Protein AF-A0A4Q3CZY4-F1 (afdb_monomer)

Secondary structure (DSSP, 8-state):
----------------------------HHHHHHTTSSSHHHHHHHHHHHHHHSSS--TTT-----TTEEEEEETTEEEEEE-GGG--TTTGGG-EEEEEEEEB--S--STTSPPPPTTS--SSTTHHHHH--EEEEEEEEGGG-S-EEEEEEEEPPPEE-SS--S-EEEEEEETTEEEEEEEEEEEEPP---BTTTBPPP-EEEEEEEEETTTS--HHHHHHHHTTPEEEEEEEETTS-EEEEEEEE-TTHHHHHHHHHHHHT-GGGGS-HHHHHHTTTT--HHHHTT----GGGGGG--S-GGGG-

Radius of gyration: 25.03 Å; Cα contacts (8 Å, |Δi|>4): 602; chains: 1; bounding box: 46×103×59 Å

Mean predicted aligned error: 11.31 Å

Structure (mmCIF, N/CA/C/O backbone):
data_AF-A0A4Q3CZY4-F1
#
_entry.id   AF-A0A4Q3CZY4-F1
#
loop_
_atom_site.group_PDB
_atom_site.id
_atom_site.type_symbol
_atom_site.label_atom_id
_atom_site.label_alt_id
_atom_site.label_comp_id
_atom_site.label_asym_id
_atom_site.label_entity_id
_atom_site.label_seq_id
_atom_site.pdbx_PDB_ins_code
_atom_site.Cartn_x
_atom_site.Cartn_y
_atom_site.Cartn_z
_atom_site.occupancy
_atom_site.B_iso_or_equiv
_atom_site.auth_seq_id
_atom_site.auth_comp_id
_atom_site.auth_asym_id
_atom_site.auth_atom_id
_atom_site.pdbx_PDB_model_num
ATOM 1 N N . MET A 1 1 ? -12.873 86.590 -35.601 1.00 34.53 1 MET A N 1
ATOM 2 C CA . MET A 1 1 ? -12.771 87.046 -34.198 1.00 34.53 1 MET A CA 1
ATOM 3 C C . MET A 1 1 ? -13.526 86.056 -33.329 1.00 34.53 1 MET A C 1
ATOM 5 O O . MET A 1 1 ? -14.746 86.014 -33.400 1.00 34.53 1 MET A O 1
ATOM 9 N N . ARG A 1 2 ? -12.818 85.179 -32.613 1.00 29.66 2 ARG A N 1
ATOM 10 C CA . ARG A 1 2 ? -13.411 84.203 -31.688 1.00 29.66 2 ARG A CA 1
ATOM 11 C C . ARG A 1 2 ? -12.663 84.294 -30.363 1.00 29.66 2 ARG A C 1
ATOM 13 O O . ARG A 1 2 ? -11.438 84.362 -30.357 1.00 29.66 2 ARG A O 1
ATOM 20 N N . ALA A 1 3 ? -13.446 84.397 -29.299 1.00 32.88 3 ALA A N 1
ATOM 21 C CA . ALA A 1 3 ? -13.037 84.733 -27.949 1.00 32.88 3 ALA A CA 1
ATOM 22 C C . ALA A 1 3 ? -12.423 83.541 -27.200 1.00 32.88 3 ALA A C 1
ATOM 24 O O . ALA A 1 3 ? -12.819 82.394 -27.406 1.00 32.88 3 ALA A O 1
ATOM 25 N N . LEU A 1 4 ? -11.488 83.867 -26.304 1.00 34.12 4 LEU A N 1
ATOM 26 C CA . LEU A 1 4 ? -11.013 83.039 -25.197 1.00 34.12 4 LEU A CA 1
ATOM 27 C C . LEU A 1 4 ? -12.100 82.877 -24.129 1.00 34.12 4 LEU A C 1
ATOM 29 O O . LEU A 1 4 ? -12.565 83.897 -23.633 1.00 34.12 4 LEU A O 1
ATOM 33 N N . ILE A 1 5 ? -12.373 81.638 -23.708 1.00 37.38 5 ILE A N 1
ATOM 34 C CA . ILE A 1 5 ? -12.720 81.169 -22.344 1.00 37.38 5 ILE A CA 1
ATOM 35 C C . ILE A 1 5 ? -12.352 79.670 -22.387 1.00 37.38 5 ILE A C 1
ATOM 37 O O . ILE A 1 5 ? -12.731 79.001 -23.339 1.00 37.38 5 ILE A O 1
ATOM 41 N N . GLY A 1 6 ? -11.568 79.030 -21.527 1.00 31.59 6 GLY A N 1
ATOM 42 C CA . GLY A 1 6 ? -11.237 79.212 -20.121 1.00 31.59 6 GLY A CA 1
ATOM 43 C C . GLY A 1 6 ? -11.121 77.780 -19.579 1.00 31.59 6 GLY A C 1
ATOM 44 O O . GLY A 1 6 ? -12.070 77.007 -19.664 1.00 31.59 6 GLY A O 1
ATOM 45 N N . LEU A 1 7 ? -9.917 77.404 -19.158 1.00 34.47 7 LEU A N 1
ATOM 46 C CA . LEU A 1 7 ? -9.482 76.058 -18.789 1.00 34.47 7 LEU A CA 1
ATOM 47 C C . LEU A 1 7 ? -10.244 75.542 -17.548 1.00 34.47 7 LEU A C 1
ATOM 49 O O . LEU A 1 7 ? -10.197 76.185 -16.503 1.00 34.47 7 LEU A O 1
ATOM 53 N N . ALA A 1 8 ? -10.878 74.370 -17.629 1.00 32.22 8 ALA A N 1
ATOM 54 C CA . ALA A 1 8 ? -11.309 73.604 -16.459 1.00 32.22 8 ALA A CA 1
ATOM 55 C C . ALA A 1 8 ? -11.063 72.113 -16.717 1.00 32.22 8 ALA A C 1
ATOM 57 O O . ALA A 1 8 ? -11.702 71.482 -17.556 1.00 32.22 8 ALA A O 1
ATOM 58 N N . VAL A 1 9 ? -10.066 71.586 -16.013 1.00 35.66 9 VAL A N 1
ATOM 59 C CA . VAL A 1 9 ? -9.662 70.182 -15.999 1.00 35.66 9 VAL A CA 1
ATOM 60 C C . VAL A 1 9 ? -10.717 69.384 -15.234 1.00 35.66 9 VAL A C 1
ATOM 62 O O . VAL A 1 9 ? -10.892 69.593 -14.037 1.00 35.66 9 VAL A O 1
ATOM 65 N N . ILE A 1 10 ? -11.392 68.452 -15.907 1.00 37.47 10 ILE A N 1
ATOM 66 C CA . ILE A 1 10 ? -12.104 67.346 -15.258 1.00 37.47 10 ILE A CA 1
ATOM 67 C C . ILE A 1 10 ? -11.497 66.057 -15.801 1.00 37.47 10 ILE A C 1
ATOM 69 O O . ILE A 1 10 ? -11.690 65.686 -16.957 1.00 37.47 10 ILE A O 1
ATOM 73 N N . VAL A 1 11 ? -10.719 65.404 -14.943 1.00 39.00 11 VAL A N 1
ATOM 74 C CA . VAL A 1 11 ? -10.235 64.039 -15.126 1.00 39.00 11 VAL A CA 1
ATOM 75 C C . VAL A 1 11 ? -11.432 63.113 -14.919 1.00 39.00 11 VAL A C 1
ATOM 77 O O . VAL A 1 11 ? -11.894 62.941 -13.795 1.00 39.00 11 VAL A O 1
ATOM 80 N N . LEU A 1 12 ? -11.950 62.543 -16.005 1.00 36.62 12 LEU A N 1
ATOM 81 C CA . LEU A 1 12 ? -12.866 61.405 -15.965 1.00 36.62 12 LEU A CA 1
ATOM 82 C C . LEU A 1 12 ? -12.085 60.176 -16.421 1.00 36.62 12 LEU A C 1
ATOM 84 O O . LEU A 1 12 ? -11.781 59.987 -17.597 1.00 36.62 12 LEU A O 1
ATOM 88 N N . SER A 1 13 ? -11.709 59.391 -15.421 1.00 35.75 13 SER A N 1
ATOM 89 C CA . SER A 1 13 ? -11.137 58.058 -15.493 1.00 35.75 13 SER A CA 1
ATOM 90 C C . SER A 1 13 ? -11.985 57.156 -16.389 1.00 35.75 13 SER A C 1
ATOM 92 O O . SER A 1 13 ? -13.101 56.775 -16.041 1.00 35.75 13 SER A O 1
ATOM 94 N N . ALA A 1 14 ? -11.435 56.791 -17.547 1.00 37.50 14 ALA A N 1
ATOM 95 C CA . ALA A 1 14 ? -11.928 55.669 -18.324 1.00 37.50 14 ALA A CA 1
ATOM 96 C C . ALA A 1 14 ? -11.610 54.388 -17.547 1.00 37.50 14 ALA A C 1
ATOM 98 O O . ALA A 1 14 ? -10.457 53.969 -17.451 1.00 37.50 14 ALA A O 1
ATOM 99 N N . SER A 1 15 ? -12.646 53.804 -16.956 1.00 36.88 15 SER A N 1
ATOM 100 C CA . SER A 1 15 ? -12.649 52.469 -16.375 1.00 36.88 15 SER A CA 1
ATOM 101 C C . SER A 1 15 ? -12.243 51.463 -17.452 1.00 36.88 15 SER A C 1
ATOM 103 O O . SER A 1 15 ? -13.060 51.058 -18.280 1.00 36.88 15 SER A O 1
ATOM 105 N N . SER A 1 16 ? -10.974 51.063 -17.463 1.00 35.69 16 SER A N 1
ATOM 106 C CA . SER A 1 16 ? -10.548 49.844 -18.132 1.00 35.69 16 SER A CA 1
ATOM 107 C C . SER A 1 16 ? -11.235 48.682 -17.422 1.00 35.69 16 SER A C 1
ATOM 109 O O . SER A 1 16 ? -10.832 48.255 -16.342 1.00 35.69 16 SER A O 1
ATOM 111 N N . LEU A 1 17 ? -12.324 48.203 -18.023 1.00 34.94 17 LEU A N 1
ATOM 112 C CA . LEU A 1 17 ? -12.878 46.885 -17.760 1.00 34.94 17 LEU A CA 1
ATOM 113 C C . LEU A 1 17 ? -11.770 45.873 -18.066 1.00 34.94 17 LEU A C 1
ATOM 115 O O . LEU A 1 17 ? -11.610 45.437 -19.204 1.00 34.94 17 LEU A O 1
ATOM 119 N N . ALA A 1 18 ? -10.969 45.540 -17.055 1.00 34.16 18 ALA A N 1
ATOM 120 C CA . ALA A 1 18 ? -10.232 44.295 -17.039 1.00 34.16 18 ALA A CA 1
ATOM 121 C C . ALA A 1 18 ? -11.298 43.200 -17.082 1.00 34.16 18 ALA A C 1
ATOM 123 O O . ALA A 1 18 ? -11.977 42.930 -16.092 1.00 34.16 18 ALA A O 1
ATOM 124 N N . ALA A 1 19 ? -11.523 42.651 -18.272 1.00 32.41 19 ALA A N 1
ATOM 125 C CA . ALA A 1 19 ? -12.225 41.397 -18.404 1.00 32.41 19 ALA A CA 1
ATOM 126 C C . ALA A 1 19 ? -11.443 40.388 -17.557 1.00 32.41 19 ALA A C 1
ATOM 128 O O . ALA A 1 19 ? -10.301 40.068 -17.876 1.00 32.41 19 ALA A O 1
ATOM 129 N N . CYS A 1 20 ? -12.030 39.949 -16.442 1.00 35.06 20 CYS A N 1
ATOM 130 C CA . CYS A 1 20 ? -11.614 38.717 -15.796 1.00 35.06 20 CYS A CA 1
ATOM 131 C C . CYS A 1 20 ? -11.787 37.620 -16.843 1.00 35.06 20 CYS A C 1
ATOM 133 O O . CYS A 1 20 ? -12.908 37.171 -17.096 1.00 35.06 20 CYS A O 1
ATOM 135 N N . GLU A 1 21 ? -10.692 37.228 -17.490 1.00 28.20 21 GLU A N 1
ATOM 136 C CA . GLU A 1 21 ? -10.644 35.932 -18.143 1.00 28.20 21 GLU A CA 1
ATOM 137 C C . GLU A 1 21 ? -11.029 34.895 -17.080 1.00 28.20 21 GLU A C 1
ATOM 139 O O . GLU A 1 21 ? -10.570 35.000 -15.936 1.00 28.20 21 GLU A O 1
ATOM 144 N N . PRO A 1 22 ? -11.930 33.947 -17.387 1.00 33.78 22 PRO A N 1
ATOM 145 C CA . PRO A 1 22 ? -12.197 32.863 -16.465 1.00 33.78 22 PRO A CA 1
ATOM 146 C C . PRO A 1 22 ? -10.862 32.172 -16.211 1.00 33.78 22 PRO A C 1
ATOM 148 O O . PRO A 1 22 ? -10.246 31.670 -17.150 1.00 33.78 22 PRO A O 1
ATOM 151 N N . GLU A 1 23 ? -10.408 32.207 -14.957 1.00 31.84 23 GLU A N 1
ATOM 152 C CA . GLU A 1 23 ? -9.238 31.472 -14.491 1.00 31.84 23 GLU A CA 1
ATOM 153 C C . GLU A 1 23 ? -9.372 30.050 -15.035 1.00 31.84 23 GLU A C 1
ATOM 155 O O . GLU A 1 23 ? -10.308 29.323 -14.679 1.00 31.84 23 GLU A O 1
ATOM 160 N N . MET A 1 24 ? -8.514 29.688 -15.997 1.00 30.28 24 MET A N 1
ATOM 161 C CA . MET A 1 24 ? -8.531 28.334 -16.529 1.00 30.28 24 MET A CA 1
ATOM 162 C C . MET A 1 24 ? -8.357 27.397 -15.334 1.00 30.28 24 MET A C 1
ATOM 164 O O . MET A 1 24 ? -7.490 27.668 -14.497 1.00 30.28 24 MET A O 1
ATOM 168 N N . PRO A 1 25 ? -9.171 26.331 -15.212 1.00 37.06 25 PRO A N 1
ATOM 169 C CA . PRO A 1 25 ? -9.024 25.395 -14.110 1.00 37.06 25 PRO A CA 1
ATOM 170 C C . PRO A 1 25 ? -7.563 24.961 -14.061 1.00 37.06 25 PRO A C 1
ATOM 172 O O . PRO A 1 25 ? -7.029 24.514 -15.078 1.00 37.06 25 PRO A O 1
ATOM 175 N N . ALA A 1 26 ? -6.915 25.180 -12.914 1.00 41.00 26 ALA A N 1
ATOM 176 C CA . ALA A 1 26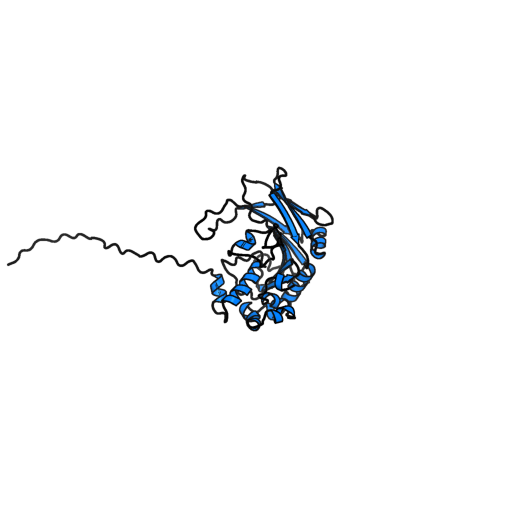 ? -5.507 24.875 -12.727 1.00 41.00 26 ALA A CA 1
ATOM 177 C C . ALA A 1 26 ? -5.254 23.442 -13.208 1.00 41.00 26 ALA A C 1
ATOM 179 O O . ALA A 1 26 ? -5.787 22.480 -12.650 1.00 41.00 26 ALA A O 1
ATOM 180 N N . ILE A 1 27 ? -4.503 23.311 -14.302 1.00 48.16 27 ILE A N 1
ATOM 181 C CA . ILE A 1 27 ? -4.048 22.017 -14.793 1.00 48.16 27 ILE A CA 1
ATOM 182 C C . ILE A 1 27 ? -3.199 21.444 -13.661 1.00 48.16 27 ILE A C 1
ATOM 184 O O . ILE A 1 27 ? -2.221 22.072 -13.263 1.00 48.16 27 ILE A O 1
ATOM 188 N N . SER A 1 28 ? -3.611 20.299 -13.111 1.00 62.81 28 SER A N 1
ATOM 189 C CA . SER A 1 28 ? -2.843 19.582 -12.089 1.00 62.81 28 SER A CA 1
ATOM 190 C C . SER A 1 28 ? -1.384 19.479 -12.541 1.00 62.81 28 SER A C 1
ATOM 192 O O . SER A 1 28 ? -1.125 19.091 -13.681 1.00 62.81 28 SER A O 1
ATOM 194 N N . ASP A 1 29 ? -0.436 19.837 -11.675 1.00 67.38 29 ASP A N 1
ATOM 195 C CA . ASP A 1 29 ? 1.000 19.820 -11.991 1.00 67.38 29 ASP A CA 1
ATOM 196 C C . ASP A 1 29 ? 1.470 18.423 -12.441 1.00 67.38 29 ASP A C 1
ATOM 198 O O . ASP A 1 29 ? 2.338 18.301 -13.305 1.00 67.38 29 ASP A O 1
ATOM 202 N N . SER A 1 30 ? 0.781 17.371 -11.993 1.00 70.00 30 SER A N 1
ATOM 203 C CA . SER A 1 30 ? 0.906 15.990 -12.465 1.00 70.00 30 SER A CA 1
ATOM 204 C C . SER A 1 30 ? 0.757 15.819 -13.988 1.00 70.00 30 SER A C 1
ATOM 206 O O . SER A 1 30 ? 1.363 14.924 -14.575 1.00 70.00 30 SER A O 1
ATOM 208 N N . VAL A 1 31 ? -0.021 16.671 -14.666 1.00 71.75 31 VAL A N 1
ATOM 209 C CA . VAL A 1 31 ? -0.194 16.634 -16.133 1.00 71.75 31 VAL A CA 1
ATOM 210 C C . VAL A 1 31 ? 1.089 17.057 -16.855 1.00 71.75 31 VAL A C 1
ATOM 212 O O . VAL A 1 31 ? 1.396 16.511 -17.915 1.00 71.75 31 VAL A O 1
ATOM 215 N N . LYS A 1 32 ? 1.892 17.951 -16.262 1.00 78.00 32 LYS A N 1
ATOM 216 C CA . LYS A 1 32 ? 3.173 18.401 -16.840 1.00 78.00 32 LYS A CA 1
ATOM 217 C C . LYS A 1 32 ? 4.194 17.265 -16.929 1.00 78.00 32 LYS A C 1
ATOM 219 O O . LYS A 1 32 ? 5.042 17.267 -17.814 1.00 78.00 32 LYS A O 1
ATOM 224 N N . VAL A 1 33 ? 4.096 16.268 -16.047 1.00 79.25 33 VAL A N 1
ATOM 225 C CA . VAL A 1 33 ? 4.970 15.083 -16.048 1.00 79.25 33 VAL A CA 1
ATOM 226 C C . VAL A 1 33 ? 4.779 14.252 -17.321 1.00 79.25 33 VAL A C 1
ATOM 228 O O . VAL A 1 33 ? 5.741 13.708 -17.857 1.00 79.25 33 VAL A O 1
ATOM 231 N N . VAL A 1 34 ? 3.543 14.163 -17.819 1.00 81.75 34 VAL A N 1
ATOM 232 C CA . VAL A 1 34 ? 3.161 13.273 -18.928 1.00 81.75 34 VAL A CA 1
ATOM 233 C C . VAL A 1 34 ? 2.977 14.002 -20.260 1.00 81.75 34 VAL A C 1
ATOM 235 O O . VAL A 1 34 ? 2.815 13.350 -21.288 1.00 81.75 34 VAL A O 1
ATOM 238 N N . GLU A 1 35 ? 3.034 15.338 -20.270 1.00 83.06 35 GLU A N 1
ATOM 239 C CA . GLU A 1 35 ? 2.717 16.170 -21.443 1.00 83.06 35 GLU A CA 1
ATOM 240 C C . GLU A 1 35 ? 3.611 15.876 -22.662 1.00 83.06 35 GLU A C 1
ATOM 242 O O . GLU A 1 35 ? 3.162 15.989 -23.800 1.00 83.06 35 GLU A O 1
ATOM 247 N N . LYS A 1 36 ? 4.871 15.482 -22.423 1.00 80.75 36 LYS A N 1
ATOM 248 C CA . LYS A 1 36 ? 5.873 15.192 -23.466 1.00 80.75 36 LYS A CA 1
ATOM 249 C C . LYS A 1 36 ? 5.956 13.711 -23.831 1.00 80.75 36 LYS A C 1
ATOM 251 O O . LYS A 1 36 ? 6.801 13.341 -24.643 1.00 80.75 36 LYS A O 1
ATOM 256 N N . ALA A 1 37 ? 5.140 12.860 -23.210 1.00 83.88 37 ALA A N 1
ATOM 257 C CA . ALA A 1 37 ? 5.097 11.450 -23.562 1.00 83.88 37 ALA A CA 1
ATOM 258 C C . ALA A 1 37 ? 4.527 11.279 -24.977 1.00 83.88 37 ALA A C 1
ATOM 260 O O . ALA A 1 37 ? 3.662 12.039 -25.403 1.00 83.88 37 ALA A O 1
ATOM 261 N N . GLU A 1 38 ? 4.969 10.240 -25.687 1.00 82.19 38 GLU A N 1
ATOM 262 C CA . GLU A 1 38 ? 4.443 9.899 -27.016 1.00 82.19 38 GLU A CA 1
ATOM 263 C C . GLU A 1 38 ? 2.922 9.658 -26.988 1.00 82.19 38 GLU A C 1
ATOM 265 O O . GLU A 1 38 ? 2.202 10.046 -27.905 1.00 82.19 38 GLU A O 1
ATOM 270 N N . ASN A 1 39 ? 2.422 9.086 -25.886 1.00 82.38 39 ASN A N 1
ATOM 271 C CA . ASN A 1 39 ? 0.999 8.938 -25.603 1.00 82.38 39 ASN A CA 1
ATOM 272 C C . ASN A 1 39 ? 0.673 9.480 -24.194 1.00 82.38 39 ASN A C 1
ATOM 274 O O . ASN A 1 39 ? 0.726 8.722 -23.218 1.00 82.38 39 ASN A O 1
ATOM 278 N N . PRO A 1 40 ? 0.326 10.776 -24.063 1.00 82.50 40 PRO A N 1
ATOM 279 C CA . PRO A 1 40 ? 0.076 11.410 -22.766 1.00 82.50 40 PRO A CA 1
ATOM 280 C C . PRO A 1 40 ? -1.072 10.777 -21.976 1.00 82.50 40 PRO A C 1
ATOM 282 O O . PRO A 1 40 ? -0.985 10.664 -20.757 1.00 82.50 40 PRO A O 1
ATOM 285 N N . ALA A 1 41 ? -2.130 10.315 -22.652 1.00 79.50 41 ALA A N 1
ATOM 286 C CA . ALA A 1 41 ? -3.277 9.686 -21.993 1.00 79.50 41 ALA A CA 1
ATOM 287 C C . ALA A 1 41 ? -2.893 8.351 -21.335 1.00 79.50 41 ALA A C 1
ATOM 289 O O . ALA A 1 41 ? -3.277 8.076 -20.196 1.00 79.50 41 ALA A O 1
ATOM 290 N N . LEU A 1 42 ? -2.093 7.537 -22.027 1.00 77.69 42 LEU A N 1
ATOM 291 C CA . LEU A 1 42 ? -1.599 6.276 -21.482 1.00 77.69 42 LEU A CA 1
ATOM 292 C C . LEU A 1 42 ? -0.557 6.504 -20.376 1.00 77.69 42 LEU A C 1
ATOM 294 O O . LEU A 1 42 ? -0.627 5.872 -19.323 1.00 77.69 42 LEU A O 1
ATOM 298 N N . ALA A 1 43 ? 0.360 7.455 -20.568 1.00 81.75 43 ALA A N 1
ATOM 299 C CA . ALA A 1 43 ? 1.321 7.849 -19.539 1.00 81.75 43 ALA A CA 1
ATOM 300 C C . ALA A 1 43 ? 0.615 8.338 -18.262 1.00 81.75 43 ALA A C 1
ATOM 302 O O . ALA A 1 43 ? 0.995 7.952 -17.156 1.00 81.75 43 ALA A O 1
ATOM 303 N N . GLN A 1 44 ? -0.468 9.107 -18.404 1.00 80.56 44 GLN A N 1
ATOM 304 C CA . GLN A 1 44 ? -1.303 9.523 -17.280 1.00 80.56 44 GLN A CA 1
ATOM 305 C C . GLN A 1 44 ? -1.922 8.326 -16.550 1.00 80.56 44 GLN A C 1
ATOM 307 O O . GLN A 1 44 ? -1.961 8.323 -15.320 1.00 80.56 44 GLN A O 1
ATOM 312 N N . ALA A 1 45 ? -2.369 7.294 -17.272 1.00 77.25 45 ALA A N 1
ATOM 313 C CA . ALA A 1 45 ? -2.913 6.085 -16.659 1.00 77.25 45 ALA A CA 1
ATOM 314 C C . ALA A 1 45 ? -1.863 5.347 -15.807 1.00 77.25 45 ALA A C 1
ATOM 316 O O . ALA A 1 45 ? -2.151 5.015 -14.654 1.00 77.25 45 ALA A O 1
ATOM 317 N N . PHE A 1 46 ? -0.642 5.162 -16.324 1.00 81.12 46 PHE A N 1
ATOM 318 C CA . PHE A 1 46 ? 0.455 4.524 -15.581 1.00 81.12 46 PHE A CA 1
ATOM 319 C C . PHE A 1 46 ? 0.847 5.313 -14.332 1.00 81.12 46 PHE A C 1
ATOM 321 O O . PHE A 1 46 ? 0.900 4.751 -13.237 1.00 81.12 46 PHE A O 1
ATOM 328 N N . MET A 1 47 ? 1.078 6.622 -14.477 1.00 83.75 47 MET A N 1
ATOM 329 C CA . MET A 1 47 ? 1.498 7.475 -13.361 1.00 83.75 47 MET A CA 1
ATOM 330 C C . MET A 1 47 ? 0.422 7.568 -12.286 1.00 83.75 47 MET A C 1
ATOM 332 O O . MET A 1 47 ? 0.722 7.512 -11.093 1.00 83.75 47 MET A O 1
ATOM 336 N N . ARG A 1 48 ? -0.848 7.624 -12.694 1.00 78.94 48 ARG A N 1
ATOM 337 C CA . ARG A 1 48 ? -1.970 7.577 -11.764 1.00 78.94 48 ARG A CA 1
ATOM 338 C C . ARG A 1 48 ? -1.983 6.261 -10.997 1.00 78.94 48 ARG A C 1
ATOM 340 O O . ARG A 1 48 ? -1.965 6.307 -9.776 1.00 78.94 48 ARG A O 1
ATOM 347 N N . GLN A 1 49 ? -1.966 5.110 -11.669 1.00 77.56 49 GLN A N 1
ATOM 348 C CA . GLN A 1 49 ? -1.945 3.810 -10.985 1.00 77.56 49 GLN A CA 1
ATOM 349 C C . GLN A 1 49 ? -0.740 3.662 -10.051 1.00 77.56 49 GLN A C 1
ATOM 351 O O . GLN A 1 49 ? -0.869 3.135 -8.948 1.00 77.56 49 GLN A O 1
ATOM 356 N N . HIS A 1 50 ? 0.428 4.151 -10.470 1.00 85.12 50 HIS A N 1
ATOM 357 C CA . HIS A 1 50 ? 1.616 4.166 -9.631 1.00 85.12 50 HIS A CA 1
ATOM 358 C C . HIS A 1 50 ? 1.396 4.985 -8.355 1.00 85.12 50 HIS A C 1
ATOM 360 O O . HIS A 1 50 ? 1.597 4.471 -7.255 1.00 85.12 50 HIS A O 1
ATOM 366 N N . CYS A 1 51 ? 0.915 6.219 -8.513 1.00 80.50 51 CYS A N 1
ATOM 367 C CA . CYS A 1 51 ? 0.610 7.133 -7.420 1.00 80.50 51 CYS A CA 1
ATOM 368 C C . CYS A 1 51 ? -0.415 6.539 -6.446 1.00 80.50 51 CYS A C 1
ATOM 370 O O . CYS A 1 51 ? -0.205 6.566 -5.240 1.00 80.50 51 CYS A O 1
ATOM 372 N N . LEU A 1 52 ? -1.483 5.916 -6.952 1.00 76.75 52 LEU A N 1
ATOM 373 C CA . LEU A 1 52 ? -2.538 5.317 -6.126 1.00 76.75 52 LEU A CA 1
ATOM 374 C C . LEU A 1 52 ? -2.058 4.172 -5.219 1.00 76.75 52 LEU A C 1
ATOM 376 O O . LEU A 1 52 ? -2.727 3.847 -4.238 1.00 76.75 52 LEU A O 1
ATOM 380 N N . ARG A 1 53 ? -0.907 3.568 -5.530 1.00 79.94 53 ARG A N 1
ATOM 381 C CA . ARG A 1 53 ? -0.286 2.498 -4.734 1.00 79.94 53 ARG A CA 1
ATOM 382 C C . ARG A 1 53 ? 0.642 3.037 -3.643 1.00 79.94 53 ARG A C 1
ATOM 384 O O . ARG A 1 53 ? 0.982 2.292 -2.730 1.00 79.94 53 ARG A O 1
ATOM 391 N N . SER A 1 54 ? 1.018 4.315 -3.708 1.00 77.38 54 SER A N 1
ATOM 392 C CA . SER A 1 54 ? 1.746 4.995 -2.639 1.00 77.38 54 SER A CA 1
ATOM 393 C C . SER A 1 54 ? 0.763 5.608 -1.637 1.00 77.38 54 SER A C 1
ATOM 395 O O . SER A 1 54 ? -0.104 6.388 -2.035 1.00 77.38 54 SER A O 1
ATOM 397 N N . PRO A 1 55 ? 0.903 5.348 -0.328 1.00 65.31 55 PRO A N 1
ATOM 398 C CA . PRO A 1 55 ? 0.051 5.982 0.681 1.00 65.31 55 PRO A CA 1
ATOM 399 C C . PRO A 1 55 ? 0.272 7.502 0.780 1.00 65.31 55 PRO A C 1
ATOM 401 O O . PRO A 1 55 ? -0.626 8.245 1.189 1.00 65.31 55 PRO A O 1
ATOM 404 N N . ALA A 1 56 ? 1.458 7.981 0.393 1.00 68.69 56 ALA A N 1
ATOM 405 C CA . ALA A 1 56 ? 1.833 9.386 0.488 1.00 68.69 56 ALA A CA 1
ATOM 406 C C . ALA A 1 56 ? 1.449 10.200 -0.756 1.00 68.69 56 ALA A C 1
ATOM 408 O O . ALA A 1 56 ? 1.282 11.416 -0.646 1.00 68.69 56 ALA A O 1
ATOM 409 N N . CYS A 1 57 ? 1.293 9.559 -1.918 1.00 73.62 57 CYS A N 1
ATOM 410 C CA . CYS A 1 57 ? 1.097 10.278 -3.171 1.00 73.62 57 CYS A CA 1
ATOM 411 C C . CYS A 1 57 ? -0.258 10.999 -3.228 1.00 73.62 57 CYS A C 1
ATOM 413 O O . CYS A 1 57 ? -1.286 10.515 -2.740 1.00 73.62 57 CYS A O 1
ATOM 415 N N . ASP A 1 58 ? -0.236 12.187 -3.823 1.00 70.25 58 ASP A N 1
ATOM 416 C CA . ASP A 1 58 ? -1.412 12.969 -4.165 1.00 70.25 58 ASP A CA 1
ATOM 417 C C . ASP A 1 58 ? -1.390 13.222 -5.679 1.00 70.25 58 ASP A C 1
ATOM 419 O O . ASP A 1 58 ? -0.554 13.985 -6.172 1.00 70.25 58 ASP A O 1
ATOM 423 N N . PRO A 1 59 ? -2.293 12.582 -6.442 1.00 67.12 59 PRO A N 1
ATOM 424 C CA . PRO A 1 59 ? -2.273 12.675 -7.891 1.00 67.12 59 PRO A CA 1
ATOM 425 C C . PRO A 1 59 ? -2.704 14.064 -8.394 1.00 67.12 59 PRO A C 1
ATOM 427 O O . PRO A 1 59 ? -2.594 14.301 -9.597 1.00 67.12 59 PRO A O 1
ATOM 430 N N . THR A 1 60 ? -3.193 14.970 -7.529 1.00 64.25 60 THR A N 1
ATOM 431 C CA . THR A 1 60 ? -3.476 16.372 -7.893 1.00 64.25 60 THR A CA 1
ATOM 432 C C . THR A 1 60 ? -2.238 17.258 -7.909 1.00 64.25 60 THR A C 1
ATOM 434 O O . THR A 1 60 ? -2.207 18.209 -8.696 1.00 64.25 60 THR A O 1
ATOM 437 N N . THR A 1 61 ? -1.249 16.976 -7.058 1.00 65.25 61 THR A N 1
ATOM 438 C CA . THR A 1 61 ? -0.139 17.903 -6.814 1.00 65.25 61 THR A CA 1
ATOM 439 C C . THR A 1 61 ? 1.097 17.566 -7.620 1.00 65.25 61 THR A C 1
ATOM 441 O O . THR A 1 61 ? 1.665 18.461 -8.213 1.00 65.25 61 THR A O 1
ATOM 444 N N . ASP A 1 62 ? 1.548 16.314 -7.639 1.00 67.62 62 ASP A N 1
ATOM 445 C CA . ASP A 1 62 ? 2.691 15.906 -8.462 1.00 67.62 62 ASP A CA 1
ATOM 446 C C . ASP A 1 62 ? 2.774 14.378 -8.489 1.00 67.62 62 ASP A C 1
ATOM 448 O O . ASP A 1 62 ? 2.738 13.731 -7.440 1.00 67.62 62 ASP A O 1
ATOM 452 N N . TYR A 1 63 ? 2.918 13.798 -9.680 1.00 70.75 63 TYR A N 1
ATOM 453 C CA . TYR A 1 63 ? 3.235 12.377 -9.812 1.00 70.75 63 TYR A CA 1
ATOM 454 C C . TYR A 1 63 ? 4.710 12.073 -9.511 1.00 70.75 63 TYR A C 1
ATOM 456 O O . TYR A 1 63 ? 5.035 10.932 -9.182 1.00 70.75 63 TYR A O 1
ATOM 464 N N . GLY A 1 64 ? 5.605 13.053 -9.671 1.00 75.19 64 GLY A N 1
ATOM 465 C CA . GLY A 1 64 ? 7.034 12.819 -9.844 1.00 75.19 64 GLY A CA 1
ATOM 466 C C . GLY A 1 64 ? 7.334 12.055 -11.142 1.00 75.19 64 GLY A C 1
ATOM 467 O O . GLY A 1 64 ? 6.439 11.691 -11.897 1.00 75.19 64 GLY A O 1
ATOM 468 N N . GLN A 1 65 ? 8.610 11.779 -11.425 1.00 81.25 65 GLN A N 1
ATOM 469 C CA . GLN A 1 65 ? 9.002 10.962 -12.590 1.00 81.25 65 GLN A CA 1
ATOM 470 C C . GLN A 1 65 ? 8.996 9.449 -12.306 1.00 81.25 65 GLN A C 1
ATOM 472 O O . GLN A 1 65 ? 9.111 8.642 -13.232 1.00 81.25 65 GLN A O 1
ATOM 477 N N . GLY A 1 66 ? 8.908 9.068 -11.027 1.00 84.56 66 GLY A N 1
ATOM 478 C CA . GLY A 1 66 ? 8.991 7.690 -10.540 1.00 84.56 66 GLY A CA 1
ATOM 479 C C . GLY A 1 66 ? 10.298 6.958 -10.865 1.00 84.56 66 GLY A C 1
ATOM 480 O O . GLY A 1 66 ? 10.339 5.730 -10.827 1.00 84.56 66 GLY A O 1
ATOM 481 N N . ALA A 1 67 ? 11.364 7.697 -11.187 1.00 90.19 67 ALA A N 1
ATOM 482 C CA . ALA A 1 67 ? 12.721 7.161 -11.205 1.00 90.19 67 ALA A CA 1
ATOM 483 C C . ALA A 1 67 ? 13.119 6.781 -9.772 1.00 90.19 67 ALA A C 1
ATOM 485 O O . ALA A 1 67 ? 12.893 7.563 -8.853 1.00 90.19 67 ALA A O 1
ATOM 486 N N . GLY A 1 68 ? 13.658 5.580 -9.577 1.00 91.88 68 GLY A N 1
ATOM 487 C CA . GLY A 1 68 ? 13.907 5.000 -8.254 1.00 91.88 68 GLY A CA 1
ATOM 488 C C . GLY A 1 68 ? 12.655 4.442 -7.568 1.00 91.88 68 GLY A C 1
ATOM 489 O O . GLY A 1 68 ? 12.729 4.058 -6.405 1.00 91.88 68 GLY A O 1
ATOM 490 N N . GLN A 1 69 ? 11.507 4.375 -8.255 1.00 93.94 69 GLN A N 1
ATOM 491 C CA . GLN A 1 69 ? 10.249 3.902 -7.673 1.00 93.94 69 GLN A CA 1
ATOM 492 C C . GLN A 1 69 ? 9.598 2.803 -8.517 1.00 93.94 69 GLN A C 1
ATOM 494 O O . GLN A 1 69 ? 9.544 2.871 -9.747 1.00 93.94 69 GLN A O 1
ATOM 499 N N . ALA A 1 70 ? 9.020 1.797 -7.869 1.00 93.88 70 ALA A N 1
ATOM 500 C CA . ALA A 1 70 ? 8.233 0.750 -8.519 1.00 93.88 70 ALA A CA 1
ATOM 501 C C . ALA A 1 70 ? 6.969 0.457 -7.714 1.00 93.88 70 ALA A C 1
ATOM 503 O O . ALA A 1 70 ? 6.914 0.693 -6.512 1.00 93.88 70 ALA A O 1
ATOM 504 N N . SER A 1 71 ? 5.924 -0.041 -8.369 1.00 92.81 71 SER A N 1
ATOM 505 C CA . SER A 1 71 ? 4.718 -0.454 -7.656 1.00 92.81 71 SER A CA 1
ATOM 506 C C . SER A 1 71 ? 3.932 -1.508 -8.411 1.00 92.81 71 SER A C 1
ATOM 508 O O . SER A 1 71 ? 4.015 -1.626 -9.636 1.00 92.81 71 SER A O 1
ATOM 510 N N . GLY A 1 72 ? 3.121 -2.250 -7.668 1.00 89.06 72 GLY A N 1
ATOM 511 C CA . GLY A 1 72 ? 2.310 -3.320 -8.219 1.00 89.06 72 GLY A CA 1
ATOM 512 C C . GLY A 1 72 ? 1.265 -3.825 -7.236 1.00 89.06 72 GLY A C 1
ATOM 513 O O . GLY A 1 72 ? 1.014 -3.232 -6.186 1.00 89.06 72 GLY A O 1
ATOM 514 N N . VAL A 1 73 ? 0.619 -4.920 -7.626 1.00 86.56 73 VAL A N 1
ATOM 515 C CA . VAL A 1 73 ? -0.423 -5.593 -6.849 1.00 86.56 73 VAL A CA 1
ATOM 516 C C . VAL A 1 73 ? -0.199 -7.093 -6.966 1.00 86.56 73 VAL A C 1
ATOM 518 O O . VAL A 1 73 ? -0.062 -7.605 -8.077 1.00 86.56 73 VAL A O 1
ATOM 521 N N . ALA A 1 74 ? -0.222 -7.795 -5.837 1.00 86.38 74 ALA A N 1
ATOM 522 C CA . ALA A 1 74 ? -0.261 -9.249 -5.793 1.00 86.38 74 ALA A CA 1
ATOM 523 C C . ALA A 1 74 ? -1.484 -9.686 -4.981 1.00 86.38 74 ALA A C 1
ATOM 525 O O . ALA A 1 74 ? -1.606 -9.391 -3.793 1.00 86.38 74 ALA A O 1
ATOM 526 N N . GLY A 1 75 ? -2.430 -10.363 -5.637 1.00 83.31 75 GLY A N 1
ATOM 527 C CA . GLY A 1 75 ? -3.699 -10.741 -5.018 1.00 83.31 75 GLY A CA 1
ATOM 528 C C . GLY A 1 75 ? -4.575 -9.527 -4.680 1.00 83.31 75 GLY A C 1
ATOM 529 O O . GLY A 1 75 ? -5.226 -8.962 -5.562 1.00 83.31 75 GLY A O 1
ATOM 530 N N . SER A 1 76 ? -4.638 -9.177 -3.397 1.00 81.06 76 SER A N 1
ATOM 531 C CA . SER A 1 76 ? -5.319 -7.989 -2.862 1.00 81.06 76 SER A CA 1
ATOM 532 C C . SER A 1 76 ? -4.371 -7.010 -2.164 1.00 81.06 76 SER A C 1
ATOM 534 O O . SER A 1 76 ? -4.812 -5.926 -1.785 1.00 81.06 76 SER A O 1
ATOM 536 N N . ALA A 1 77 ? -3.095 -7.369 -2.001 1.00 85.38 77 ALA A N 1
ATOM 537 C CA . ALA A 1 77 ? -2.077 -6.498 -1.434 1.00 85.38 77 ALA A CA 1
ATOM 538 C C . ALA A 1 77 ? -1.440 -5.645 -2.537 1.00 85.38 77 ALA A C 1
ATOM 540 O O . ALA A 1 77 ? -1.004 -6.170 -3.567 1.00 85.38 77 ALA A O 1
ATOM 541 N N . ALA A 1 78 ? -1.367 -4.334 -2.320 1.00 88.19 78 ALA A N 1
ATOM 542 C CA . ALA A 1 78 ? -0.536 -3.467 -3.147 1.00 88.19 78 ALA A CA 1
ATOM 543 C C . ALA A 1 78 ? 0.830 -3.280 -2.510 1.00 88.19 78 ALA A C 1
ATOM 545 O O . ALA A 1 78 ? 0.967 -3.346 -1.289 1.00 88.19 78 ALA A O 1
ATOM 546 N N . TRP A 1 79 ? 1.824 -3.020 -3.345 1.00 92.31 79 TRP A N 1
ATOM 547 C CA . TRP A 1 79 ? 3.169 -2.713 -2.898 1.00 92.31 79 TRP A CA 1
ATOM 548 C C . TRP A 1 79 ? 3.724 -1.499 -3.638 1.00 92.31 79 TRP A C 1
ATOM 550 O O . TRP A 1 79 ? 3.409 -1.264 -4.810 1.00 92.31 79 TRP A O 1
ATOM 560 N N . PHE A 1 80 ? 4.552 -0.737 -2.934 1.00 93.44 80 PHE A N 1
ATOM 561 C CA . PHE A 1 80 ? 5.249 0.441 -3.430 1.00 93.44 80 PHE A CA 1
ATOM 562 C C . PHE A 1 80 ? 6.689 0.412 -2.922 1.00 93.44 80 PHE A C 1
ATOM 564 O O . PHE A 1 80 ? 6.908 0.332 -1.718 1.00 93.44 80 PHE A O 1
ATOM 571 N N . ALA A 1 81 ? 7.652 0.434 -3.833 1.00 94.25 81 ALA A N 1
ATOM 572 C CA . ALA A 1 81 ? 9.075 0.334 -3.549 1.00 94.25 81 ALA A CA 1
ATOM 573 C C . ALA A 1 81 ? 9.786 1.634 -3.934 1.00 94.25 81 ALA A C 1
ATOM 575 O O . ALA A 1 81 ? 9.500 2.208 -4.986 1.00 94.25 81 ALA A O 1
ATOM 576 N N . GLU A 1 82 ? 10.728 2.053 -3.099 1.00 93.19 82 GLU A N 1
ATOM 577 C CA . GLU A 1 82 ? 11.521 3.272 -3.230 1.00 93.19 82 GLU A CA 1
ATOM 578 C C . GLU A 1 82 ? 12.992 2.948 -2.968 1.00 93.19 82 GLU A C 1
ATOM 580 O O . GLU A 1 82 ? 13.327 2.417 -1.908 1.00 93.19 82 GLU A O 1
ATOM 585 N N . THR A 1 83 ? 13.881 3.264 -3.909 1.00 92.44 83 THR A N 1
ATOM 586 C CA . THR A 1 83 ? 15.328 3.124 -3.698 1.00 92.44 83 THR A CA 1
ATOM 587 C C . THR A 1 83 ? 15.824 4.089 -2.622 1.00 92.44 83 THR A C 1
ATOM 589 O O . THR A 1 83 ? 15.197 5.104 -2.333 1.00 92.44 83 THR A O 1
ATOM 592 N N . GLN A 1 84 ? 16.988 3.804 -2.035 1.00 88.38 84 GLN A N 1
ATOM 593 C CA . GLN A 1 84 ? 17.590 4.659 -1.004 1.00 88.38 84 GLN A CA 1
ATOM 594 C C . GLN A 1 84 ? 17.694 6.136 -1.430 1.00 88.38 84 GLN A C 1
ATOM 596 O O . GLN A 1 84 ? 17.475 7.018 -0.605 1.00 88.38 84 GLN A O 1
ATOM 601 N N . ASP A 1 85 ? 17.981 6.404 -2.706 1.00 86.81 85 ASP A N 1
ATOM 602 C CA . ASP A 1 85 ? 18.184 7.762 -3.230 1.00 86.81 85 ASP A CA 1
ATOM 603 C C . ASP A 1 85 ? 16.901 8.605 -3.295 1.00 86.81 85 ASP A C 1
ATOM 605 O O . ASP A 1 85 ? 16.972 9.827 -3.428 1.00 86.81 85 ASP A O 1
ATOM 609 N N . VAL A 1 86 ? 15.727 7.972 -3.220 1.00 85.88 86 VAL A N 1
ATOM 610 C CA . VAL A 1 86 ? 14.424 8.656 -3.299 1.00 85.88 86 VAL A CA 1
ATOM 611 C C . VAL A 1 86 ? 13.687 8.708 -1.963 1.00 85.88 86 VAL A C 1
ATOM 613 O O . VAL A 1 86 ? 12.691 9.424 -1.832 1.00 85.88 86 VAL A O 1
ATOM 616 N N . VAL A 1 87 ? 14.169 7.978 -0.956 1.00 81.00 87 VAL A N 1
ATOM 617 C CA . VAL A 1 87 ? 13.561 7.963 0.373 1.00 81.00 87 VAL A CA 1
ATOM 618 C C . VAL A 1 87 ? 13.686 9.340 1.033 1.00 81.00 87 VAL A C 1
ATOM 620 O O . VAL A 1 87 ? 14.763 9.927 1.115 1.00 81.00 87 VAL A O 1
ATOM 623 N N . LYS A 1 88 ? 12.560 9.852 1.544 1.00 73.50 88 LYS A N 1
ATOM 624 C CA . LYS A 1 88 ? 12.470 11.169 2.198 1.00 73.50 88 LYS A CA 1
ATOM 625 C C . LYS A 1 88 ? 13.082 11.177 3.612 1.00 73.50 88 LYS A C 1
ATOM 627 O O . LYS A 1 88 ? 13.374 10.128 4.191 1.00 73.50 88 LYS A O 1
ATOM 632 N N . GLU A 1 89 ? 13.277 12.383 4.160 1.00 58.00 89 GLU A N 1
ATOM 633 C CA . GLU A 1 89 ? 13.926 12.640 5.461 1.00 58.00 89 GLU A CA 1
ATOM 634 C C . GLU A 1 89 ? 13.439 11.708 6.589 1.00 58.00 89 GLU A C 1
ATOM 636 O O . GLU A 1 89 ? 12.249 11.423 6.719 1.00 58.00 89 GLU A O 1
ATOM 641 N N . GLY A 1 90 ? 14.383 11.219 7.402 1.00 59.62 90 GLY A N 1
ATOM 642 C CA . GLY A 1 90 ? 14.149 10.251 8.483 1.00 59.62 90 GLY A CA 1
ATOM 643 C C . GLY A 1 90 ? 14.174 8.777 8.053 1.00 59.62 90 GLY A C 1
ATOM 644 O O . GLY A 1 90 ? 14.409 7.910 8.893 1.00 59.62 90 GLY A O 1
ATOM 645 N N . GLY A 1 91 ? 13.987 8.481 6.760 1.00 60.84 91 GLY A N 1
ATOM 646 C CA . GLY A 1 91 ? 14.093 7.125 6.203 1.00 60.84 91 GLY A CA 1
ATOM 647 C C . GLY A 1 91 ? 15.417 6.827 5.488 1.00 60.84 91 GLY A C 1
ATOM 648 O O . GLY A 1 91 ? 15.772 5.659 5.351 1.00 60.84 91 GLY A O 1
ATOM 649 N N . ALA A 1 92 ? 16.146 7.859 5.045 1.00 63.38 92 ALA A N 1
ATOM 650 C CA . ALA A 1 92 ? 17.368 7.715 4.243 1.00 63.38 92 ALA A CA 1
ATOM 651 C C . ALA A 1 92 ? 18.478 6.932 4.972 1.00 63.38 92 ALA A C 1
ATOM 653 O O . ALA A 1 92 ? 19.170 6.119 4.360 1.00 63.38 92 ALA A O 1
ATOM 654 N N . ASP A 1 93 ? 18.581 7.105 6.293 1.00 71.38 93 ASP A N 1
ATOM 655 C CA . ASP A 1 93 ? 19.548 6.397 7.144 1.00 71.38 93 ASP A CA 1
ATOM 656 C C . ASP A 1 93 ? 19.286 4.880 7.220 1.00 71.38 93 ASP A C 1
ATOM 658 O O . ASP A 1 93 ? 20.170 4.111 7.600 1.00 71.38 93 ASP A O 1
ATOM 662 N N . TYR A 1 94 ? 18.081 4.435 6.842 1.00 76.56 94 TYR A N 1
ATOM 663 C CA . TYR A 1 94 ? 17.637 3.039 6.908 1.00 76.56 94 TYR A CA 1
ATOM 664 C C . TYR A 1 94 ? 17.548 2.357 5.532 1.00 76.56 94 TYR A C 1
ATOM 666 O O . TYR A 1 94 ? 17.084 1.219 5.439 1.00 76.56 94 TYR A O 1
ATOM 674 N N . GLY A 1 95 ? 18.039 3.014 4.475 1.00 87.06 95 GLY A N 1
ATOM 675 C CA . GLY A 1 95 ? 18.097 2.467 3.118 1.00 87.06 95 GLY A CA 1
ATOM 676 C C . GLY A 1 95 ? 16.773 2.564 2.356 1.00 87.06 95 GLY A C 1
ATOM 677 O O . GLY A 1 95 ? 15.934 3.423 2.631 1.00 87.06 95 GLY A O 1
ATOM 678 N N . ALA A 1 96 ? 16.600 1.685 1.365 1.00 91.75 96 ALA A N 1
ATOM 679 C CA . ALA A 1 96 ? 15.395 1.625 0.542 1.00 91.75 96 ALA A CA 1
ATOM 680 C C . ALA A 1 96 ? 14.138 1.308 1.375 1.00 91.75 96 ALA A C 1
ATOM 682 O O . ALA A 1 96 ? 14.211 0.705 2.452 1.00 91.75 96 ALA A O 1
ATOM 683 N N . ALA A 1 97 ? 12.981 1.727 0.863 1.00 92.81 97 ALA A N 1
ATOM 684 C CA . ALA A 1 97 ? 11.683 1.523 1.491 1.00 92.81 97 ALA A CA 1
ATOM 685 C C . ALA A 1 97 ? 10.790 0.633 0.629 1.00 92.81 97 ALA A C 1
ATOM 687 O O . ALA A 1 97 ? 10.784 0.720 -0.600 1.00 92.81 97 ALA A O 1
ATOM 688 N N . LEU A 1 98 ? 9.991 -0.197 1.287 1.00 94.12 98 LEU A N 1
ATOM 689 C CA . LEU A 1 98 ? 8.942 -0.977 0.654 1.00 94.12 98 LEU A CA 1
ATOM 690 C C . LEU A 1 98 ? 7.685 -0.901 1.510 1.00 94.12 98 LEU A C 1
ATOM 692 O O . LEU A 1 98 ? 7.665 -1.378 2.638 1.00 94.12 98 LEU A O 1
ATOM 696 N N . THR A 1 99 ? 6.617 -0.325 0.981 1.00 93.88 99 THR A N 1
ATOM 697 C CA . THR A 1 99 ? 5.328 -0.258 1.664 1.00 93.88 99 THR A CA 1
ATOM 698 C C . THR A 1 99 ? 4.359 -1.261 1.067 1.00 93.88 99 THR A C 1
ATOM 700 O O . THR A 1 99 ? 4.073 -1.213 -0.128 1.00 93.88 99 THR A O 1
ATOM 703 N N . LEU A 1 100 ? 3.821 -2.148 1.901 1.00 93.94 100 LEU A N 1
ATOM 704 C CA . LEU A 1 100 ? 2.735 -3.056 1.541 1.00 93.94 100 LEU A CA 1
ATOM 705 C C . LEU A 1 100 ? 1.435 -2.555 2.154 1.00 93.94 100 LEU A C 1
ATOM 707 O O . LEU A 1 100 ? 1.375 -2.313 3.356 1.00 93.94 100 LEU A O 1
ATOM 711 N N . SER A 1 101 ? 0.389 -2.443 1.340 1.00 89.56 101 SER A N 1
ATOM 712 C CA . SER A 1 101 ? -0.919 -1.942 1.759 1.00 89.56 101 SER A CA 1
ATOM 713 C C . SER A 1 101 ? -2.009 -2.994 1.572 1.00 89.56 101 SER A C 1
ATOM 715 O O . SER A 1 101 ? -2.176 -3.552 0.482 1.00 89.56 101 SER A O 1
ATOM 717 N N . ALA A 1 102 ? -2.784 -3.222 2.632 1.00 87.12 102 ALA A N 1
ATOM 718 C CA . ALA A 1 102 ? -4.037 -3.964 2.616 1.00 87.12 102 ALA A CA 1
ATOM 719 C C . ALA A 1 102 ? -5.210 -2.984 2.749 1.00 87.12 102 ALA A C 1
ATOM 721 O O . ALA A 1 102 ? -5.230 -2.129 3.638 1.00 87.12 102 ALA A O 1
ATOM 722 N N . TYR A 1 103 ? -6.203 -3.124 1.871 1.00 79.06 103 TYR A N 1
ATOM 723 C CA . TYR A 1 103 ? -7.322 -2.188 1.780 1.00 79.06 103 TYR A CA 1
ATOM 724 C C . TYR A 1 103 ? -8.616 -2.793 2.309 1.00 79.06 103 TYR A C 1
ATOM 726 O O . TYR A 1 103 ? -8.912 -3.973 2.103 1.00 79.06 103 TYR A O 1
ATOM 734 N N . GLY A 1 104 ? -9.386 -1.933 2.963 1.00 73.81 104 GLY A N 1
ATOM 735 C CA . GLY A 1 104 ? -10.755 -2.158 3.384 1.00 73.81 104 GLY A CA 1
ATOM 736 C C . GLY A 1 104 ? -11.703 -2.145 2.200 1.00 73.81 104 GLY A C 1
ATOM 737 O O . GLY A 1 104 ? -11.441 -1.522 1.166 1.00 73.81 104 GLY A O 1
ATOM 738 N N . THR A 1 105 ? -12.811 -2.853 2.350 1.00 64.56 105 THR A N 1
ATOM 739 C CA . THR A 1 105 ? -13.746 -3.122 1.260 1.00 64.56 105 THR A CA 1
ATOM 740 C C . THR A 1 105 ? -14.990 -2.269 1.288 1.00 64.56 105 THR A C 1
ATOM 742 O O . THR A 1 105 ? -15.602 -2.176 0.226 1.00 64.56 105 THR A O 1
ATOM 745 N N . ARG A 1 106 ? -15.359 -1.691 2.450 1.00 57.03 106 ARG A N 1
ATOM 746 C CA . ARG A 1 106 ? -16.652 -1.016 2.713 1.00 57.03 106 ARG A CA 1
ATOM 747 C C . ARG A 1 106 ? -17.728 -1.461 1.710 1.00 57.03 106 ARG A C 1
ATOM 749 O O . ARG A 1 106 ? -18.025 -0.762 0.746 1.00 57.03 106 ARG A O 1
ATOM 756 N N . GLY A 1 107 ? -18.193 -2.696 1.926 1.00 45.16 107 GLY A N 1
ATOM 757 C CA . GLY A 1 107 ? -18.929 -3.528 0.975 1.00 45.16 107 GLY A CA 1
ATOM 758 C C . GLY A 1 107 ? -20.051 -2.853 0.175 1.00 45.16 107 GLY A C 1
ATOM 759 O O . GLY A 1 107 ? -20.690 -1.914 0.638 1.00 45.16 107 GLY A O 1
ATOM 760 N N . GLN A 1 108 ? -20.309 -3.453 -1.000 1.00 37.97 108 GLN A N 1
ATOM 761 C CA . GLN A 1 108 ? -21.202 -3.048 -2.106 1.00 37.97 108 GLN A CA 1
ATOM 762 C C . GLN A 1 108 ? -20.579 -2.029 -3.073 1.00 37.97 108 GLN A C 1
ATOM 764 O O . GLN A 1 108 ? -21.046 -0.901 -3.198 1.00 37.97 108 GLN A O 1
ATOM 769 N N . GLY A 1 109 ? -19.527 -2.423 -3.797 1.00 35.59 109 GLY A N 1
ATOM 770 C CA . GLY A 1 109 ? -18.882 -1.540 -4.767 1.00 35.59 109 GLY A CA 1
ATOM 771 C C . GLY A 1 109 ? -18.720 -2.167 -6.148 1.00 35.59 109 GLY A C 1
ATOM 772 O O . GLY A 1 109 ? -17.640 -2.573 -6.553 1.00 35.59 109 GLY A O 1
ATOM 773 N N . GLY A 1 110 ? -19.826 -2.204 -6.882 1.00 40.03 110 GLY A N 1
ATOM 774 C CA . GLY A 1 110 ? -19.872 -2.510 -8.309 1.00 40.03 110 GLY A CA 1
ATOM 775 C C . GLY A 1 110 ? -21.254 -3.034 -8.711 1.00 40.03 110 GLY A C 1
ATOM 776 O O . GLY A 1 110 ? -22.002 -3.453 -7.825 1.00 40.03 110 GLY A O 1
ATOM 777 N N . PRO A 1 111 ? -21.602 -3.084 -10.013 1.00 36.16 111 PRO A N 1
ATOM 778 C CA . PRO A 1 111 ? -22.918 -3.528 -10.507 1.00 36.16 111 PRO A CA 1
ATOM 779 C C . PRO A 1 111 ? -23.372 -4.932 -10.049 1.00 36.16 111 PRO A C 1
ATOM 781 O O . PRO A 1 111 ? -24.491 -5.333 -10.345 1.00 36.16 111 PRO A O 1
ATOM 784 N N . ALA A 1 112 ? -22.519 -5.682 -9.336 1.00 35.88 112 ALA A N 1
ATOM 785 C CA . ALA A 1 112 ? -22.768 -7.043 -8.865 1.00 35.88 112 ALA A CA 1
ATOM 786 C C . ALA A 1 112 ? -22.243 -7.341 -7.436 1.00 35.88 112 ALA A C 1
ATOM 788 O O . ALA A 1 112 ? -21.934 -8.489 -7.131 1.00 35.88 112 ALA A O 1
ATOM 789 N N . GLY A 1 113 ? -22.088 -6.342 -6.555 1.00 34.53 113 GLY A N 1
ATOM 790 C CA . GLY A 1 113 ? -21.777 -6.587 -5.131 1.00 34.53 113 GLY A CA 1
ATOM 791 C C . GLY A 1 113 ? -20.371 -7.137 -4.824 1.00 34.53 113 GLY A C 1
ATOM 792 O O . GLY A 1 113 ? -20.116 -7.568 -3.700 1.00 34.53 113 GLY A O 1
ATOM 793 N N . ARG A 1 114 ? -19.444 -7.114 -5.792 1.00 39.28 114 ARG A N 1
ATOM 794 C CA . ARG A 1 114 ? -18.037 -7.493 -5.577 1.00 39.28 114 ARG A CA 1
ATOM 795 C C . ARG A 1 114 ? -17.261 -6.404 -4.811 1.00 39.28 114 ARG A C 1
ATOM 797 O O . ARG A 1 114 ? -17.644 -5.235 -4.887 1.00 39.28 114 ARG A O 1
ATOM 804 N N . PRO A 1 115 ? -16.188 -6.757 -4.075 1.00 47.09 115 PRO A N 1
ATOM 805 C CA . PRO A 1 115 ? -15.265 -5.775 -3.507 1.00 47.09 115 PRO A CA 1
ATOM 806 C C . PRO A 1 115 ? -14.659 -4.886 -4.598 1.00 47.09 115 PRO A C 1
ATOM 808 O O . PRO A 1 115 ? -14.290 -5.399 -5.657 1.00 47.09 115 PRO A O 1
ATOM 811 N N . LEU A 1 116 ? -14.521 -3.585 -4.325 1.00 46.47 116 LEU A N 1
ATOM 812 C CA . LEU A 1 116 ? -13.803 -2.672 -5.219 1.00 46.47 116 LEU A CA 1
ATOM 813 C C . LEU A 1 116 ? -12.314 -3.023 -5.227 1.00 46.47 116 LEU A C 1
ATOM 815 O O . LEU A 1 116 ? -11.707 -3.177 -4.164 1.00 46.47 116 LEU A O 1
ATOM 819 N N . THR A 1 117 ? -11.694 -3.072 -6.399 1.00 52.28 117 THR A N 1
ATOM 820 C CA . THR A 1 117 ? -10.236 -3.190 -6.509 1.00 52.28 117 THR A CA 1
ATOM 821 C C . THR A 1 117 ? -9.543 -1.853 -6.267 1.00 52.28 1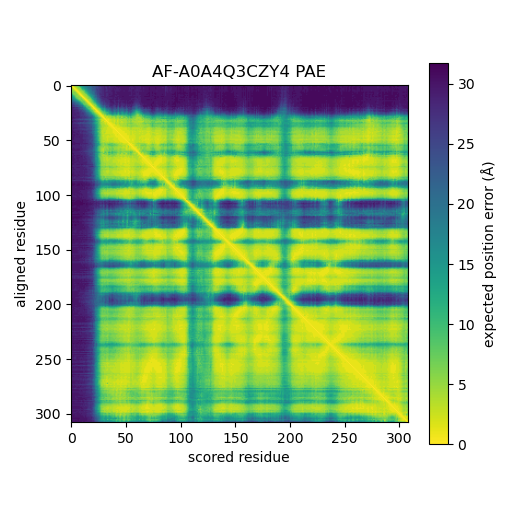17 THR A C 1
ATOM 823 O O . THR A 1 117 ? -10.168 -0.789 -6.252 1.00 52.28 117 THR A O 1
ATOM 826 N N . ILE A 1 118 ? -8.232 -1.890 -6.006 1.00 51.69 118 ILE A N 1
ATOM 827 C CA . ILE A 1 118 ? -7.408 -0.694 -5.765 1.00 51.69 118 ILE A CA 1
ATOM 828 C C . ILE A 1 118 ? -7.485 0.332 -6.907 1.00 51.69 118 ILE A C 1
ATOM 830 O O . ILE A 1 118 ? -7.445 1.525 -6.629 1.00 51.69 118 ILE A O 1
ATOM 834 N N . ASP A 1 119 ? -7.713 -0.120 -8.144 1.00 50.34 119 ASP A N 1
ATOM 835 C CA . ASP A 1 119 ? -7.745 0.738 -9.334 1.00 50.34 119 ASP A CA 1
ATOM 836 C C . ASP A 1 119 ? -9.180 1.048 -9.827 1.00 50.34 119 ASP A C 1
ATOM 838 O O . ASP A 1 119 ? -9.357 1.839 -10.751 1.00 50.34 119 ASP A O 1
ATOM 842 N N . GLU A 1 120 ? -10.223 0.483 -9.201 1.00 45.66 120 GLU A N 1
ATOM 843 C CA . GLU A 1 120 ? -11.636 0.696 -9.576 1.00 45.66 120 GLU A CA 1
ATOM 844 C C . GLU A 1 120 ? -12.225 2.060 -9.190 1.00 45.66 120 GLU A C 1
ATOM 846 O O . GLU A 1 120 ? -13.408 2.320 -9.397 1.00 45.66 120 GLU A O 1
ATOM 851 N N . LEU A 1 121 ? -11.410 2.961 -8.652 1.00 51.78 121 LEU A N 1
ATOM 852 C CA . LEU A 1 121 ? -11.737 4.370 -8.445 1.00 51.78 121 LEU A CA 1
ATOM 853 C C . LEU A 1 121 ? -10.449 5.185 -8.620 1.00 51.78 121 LEU A C 1
ATOM 855 O O . LEU A 1 121 ? -9.389 4.654 -8.287 1.00 51.78 121 LEU A O 1
ATOM 859 N N . PRO A 1 122 ? -10.503 6.462 -9.070 1.00 44.38 122 PRO A N 1
ATOM 860 C CA . PRO A 1 122 ? -11.587 7.405 -8.750 1.00 44.38 122 PRO A CA 1
ATOM 861 C C . PRO A 1 122 ? -12.209 8.254 -9.889 1.00 44.38 122 PRO A C 1
ATOM 863 O O . PRO A 1 122 ? -11.568 8.547 -10.892 1.00 44.38 122 PRO A O 1
ATOM 866 N N . ASP A 1 123 ? -13.421 8.778 -9.657 1.00 37.03 123 ASP A N 1
ATOM 867 C CA . ASP A 1 123 ? -13.988 9.909 -10.428 1.00 37.03 123 ASP A CA 1
ATOM 868 C C . ASP A 1 123 ? -13.324 11.259 -10.075 1.00 37.03 123 ASP A C 1
ATOM 870 O O . ASP A 1 123 ? -13.527 12.256 -10.760 1.00 37.03 123 ASP A O 1
ATOM 874 N N . THR A 1 124 ? -12.517 11.321 -9.005 1.00 40.66 124 THR A N 1
ATOM 875 C CA . THR A 1 124 ? -11.790 12.530 -8.578 1.00 40.66 124 THR A CA 1
ATOM 876 C C . THR A 1 124 ? -10.432 12.202 -7.955 1.00 40.66 124 THR A C 1
ATOM 878 O O . THR A 1 124 ? -10.259 11.201 -7.268 1.00 40.66 124 THR A O 1
ATOM 881 N N . PHE A 1 125 ? -9.449 13.073 -8.150 1.00 44.25 125 PHE A N 1
ATOM 882 C CA . PHE A 1 125 ? -8.066 12.884 -7.704 1.00 44.25 125 PHE A CA 1
ATOM 883 C C . PHE A 1 125 ? -7.878 12.715 -6.169 1.00 44.25 125 PHE A C 1
ATOM 885 O O . PHE A 1 125 ? -6.877 12.151 -5.747 1.00 44.25 125 PHE A O 1
ATOM 892 N N . ASN A 1 126 ? -8.878 13.049 -5.341 1.00 42.38 126 ASN A N 1
ATOM 893 C CA . ASN A 1 126 ? -8.874 12.823 -3.880 1.00 42.38 126 ASN A CA 1
ATOM 894 C C . ASN A 1 126 ? -9.547 11.509 -3.428 1.00 42.38 126 ASN A C 1
ATOM 896 O O . ASN A 1 126 ? -9.569 11.179 -2.241 1.00 42.38 126 ASN A O 1
ATOM 900 N N . GLY A 1 127 ? -10.116 10.740 -4.358 1.00 43.56 127 GLY A N 1
ATOM 901 C CA . GLY A 1 127 ? -10.875 9.515 -4.082 1.00 43.56 127 GLY A CA 1
ATOM 902 C C . GLY A 1 127 ? -10.178 8.377 -3.303 1.00 43.56 127 GLY A C 1
ATOM 903 O O . GLY A 1 127 ? -10.899 7.667 -2.597 1.00 43.56 127 GLY A O 1
ATOM 904 N N . PRO A 1 128 ? -8.843 8.183 -3.364 1.00 46.44 128 PRO A N 1
ATOM 905 C CA . PRO A 1 128 ? -8.168 7.063 -2.691 1.00 46.44 128 PRO A CA 1
ATOM 906 C C . PRO A 1 128 ? -8.153 7.208 -1.167 1.00 46.44 128 PRO A C 1
ATOM 908 O O . PRO A 1 128 ? -8.557 6.292 -0.454 1.00 46.44 128 PRO A O 1
ATOM 911 N N . LYS A 1 129 ? -7.774 8.394 -0.668 1.00 48.66 129 LYS A N 1
ATOM 912 C CA . LYS A 1 129 ? -7.756 8.720 0.771 1.00 48.66 129 LYS A CA 1
ATOM 913 C C . LYS A 1 129 ? -9.171 8.881 1.339 1.00 48.66 129 LYS A C 1
ATOM 915 O O . LYS A 1 129 ? -9.397 8.679 2.525 1.00 48.66 129 LYS A O 1
ATOM 920 N N . ALA A 1 130 ? -10.142 9.209 0.487 1.00 50.81 130 ALA A N 1
ATOM 921 C CA . ALA A 1 130 ? -11.494 9.535 0.916 1.00 50.81 130 ALA A CA 1
ATOM 922 C C . ALA A 1 130 ? -12.371 8.334 1.315 1.00 50.81 130 ALA A C 1
ATOM 924 O O . ALA A 1 130 ? -13.380 8.539 1.992 1.00 50.81 130 ALA A O 1
ATOM 925 N N . LYS A 1 131 ? -12.069 7.095 0.887 1.00 59.75 131 LYS A N 1
ATOM 926 C CA . LYS A 1 131 ? -13.107 6.037 0.864 1.00 59.75 131 LYS A CA 1
ATOM 927 C C . LYS A 1 131 ? -12.756 4.671 1.449 1.00 59.75 131 LYS A C 1
ATOM 929 O O . LYS A 1 131 ? -13.685 3.880 1.614 1.00 59.75 131 LYS A O 1
ATOM 934 N N . ARG A 1 132 ? -11.500 4.364 1.797 1.00 74.38 132 ARG A N 1
ATOM 935 C CA . ARG A 1 132 ? -11.136 3.021 2.294 1.00 74.38 132 ARG A CA 1
ATOM 936 C C . ARG A 1 132 ? -10.280 3.067 3.543 1.00 74.38 132 ARG A C 1
ATOM 938 O O . ARG A 1 132 ? -9.407 3.917 3.671 1.00 74.38 132 ARG A O 1
ATOM 945 N N . ALA A 1 133 ? -10.521 2.110 4.432 1.00 80.62 133 ALA A N 1
ATOM 946 C CA . ALA A 1 133 ? -9.567 1.807 5.480 1.00 80.62 133 ALA A CA 1
ATOM 947 C C . ALA A 1 133 ? -8.299 1.243 4.828 1.00 80.62 133 ALA A C 1
ATOM 949 O O . ALA A 1 133 ? -8.394 0.432 3.910 1.00 80.62 133 ALA A O 1
ATOM 950 N N . THR A 1 134 ? -7.127 1.673 5.268 1.00 86.06 134 THR A N 1
ATOM 951 C CA . THR A 1 134 ? -5.852 1.182 4.741 1.00 86.06 134 THR A CA 1
ATOM 952 C C . THR A 1 134 ? -4.970 0.803 5.911 1.00 86.06 134 THR A C 1
ATOM 954 O O . THR A 1 134 ? -4.766 1.623 6.802 1.00 86.06 134 THR A O 1
ATOM 957 N N . LEU A 1 135 ? -4.463 -0.427 5.904 1.00 91.44 135 LEU A N 1
ATOM 958 C CA . LEU A 1 135 ? -3.381 -0.871 6.775 1.00 91.44 135 LEU A CA 1
ATOM 959 C C . LEU A 1 135 ? -2.125 -0.993 5.919 1.00 91.44 135 LEU A C 1
ATOM 961 O O . LEU A 1 135 ? -2.106 -1.781 4.974 1.00 91.44 135 LEU A O 1
ATOM 965 N N . ALA A 1 136 ? -1.101 -0.220 6.249 1.00 92.69 136 ALA A N 1
ATOM 966 C CA . ALA A 1 136 ? 0.173 -0.217 5.555 1.00 92.69 136 ALA A CA 1
ATOM 967 C C . ALA A 1 136 ? 1.286 -0.682 6.495 1.00 92.69 136 ALA A C 1
ATOM 969 O O . ALA A 1 136 ? 1.382 -0.208 7.629 1.00 92.69 136 ALA A O 1
ATOM 970 N N . ILE A 1 137 ? 2.128 -1.590 6.010 1.00 95.62 137 ILE A N 1
ATOM 971 C CA . ILE A 1 137 ? 3.380 -1.964 6.659 1.00 95.62 137 ILE A CA 1
ATOM 972 C C . ILE A 1 137 ? 4.522 -1.429 5.810 1.00 95.62 137 ILE A C 1
ATOM 974 O O . ILE A 1 137 ? 4.643 -1.757 4.630 1.00 95.62 137 ILE A O 1
ATOM 978 N N . GLU A 1 138 ? 5.357 -0.605 6.422 1.00 94.19 138 GLU A N 1
ATOM 979 C CA . GLU A 1 138 ? 6.610 -0.163 5.840 1.00 94.19 138 GLU A CA 1
ATOM 980 C C . GLU A 1 138 ? 7.721 -1.133 6.235 1.00 94.19 138 GLU A C 1
ATOM 982 O O . GLU A 1 138 ? 7.907 -1.433 7.415 1.00 94.19 138 GLU A O 1
ATOM 987 N N . TYR A 1 139 ? 8.467 -1.587 5.240 1.00 94.25 139 TYR A N 1
ATOM 988 C CA . TYR A 1 139 ? 9.699 -2.336 5.371 1.00 94.25 139 TYR A CA 1
ATOM 989 C C . TYR A 1 139 ? 10.878 -1.457 4.965 1.00 94.25 139 TYR A C 1
ATOM 991 O O . TYR A 1 139 ? 10.768 -0.632 4.054 1.00 94.25 139 TYR A O 1
ATOM 999 N N . ARG A 1 140 ? 12.018 -1.670 5.618 1.00 93.25 140 ARG A N 1
ATOM 1000 C CA . ARG A 1 140 ? 13.292 -1.014 5.307 1.00 93.25 140 ARG A CA 1
ATOM 1001 C C . ARG A 1 140 ? 14.344 -2.056 4.977 1.00 93.25 140 ARG A C 1
ATOM 1003 O O . ARG A 1 140 ? 14.274 -3.162 5.500 1.00 93.25 140 ARG A O 1
ATOM 1010 N N . THR A 1 141 ? 15.325 -1.707 4.152 1.00 89.75 141 THR A N 1
ATOM 1011 C CA . THR A 1 141 ? 16.476 -2.575 3.841 1.00 89.75 141 THR A CA 1
ATOM 1012 C C . THR A 1 141 ? 17.775 -1.949 4.374 1.00 89.75 141 THR A C 1
ATOM 1014 O O . THR A 1 141 ? 18.528 -1.342 3.595 1.00 89.75 141 THR A O 1
ATOM 1017 N N . PRO A 1 142 ? 18.070 -2.052 5.686 1.00 83.69 142 PRO A N 1
ATOM 1018 C CA . PRO A 1 142 ? 19.264 -1.444 6.267 1.00 83.69 142 PRO A CA 1
ATOM 1019 C C . PRO A 1 142 ? 20.529 -1.985 5.594 1.00 83.69 142 PRO A C 1
ATOM 1021 O O . PRO A 1 142 ? 20.743 -3.195 5.537 1.00 83.69 142 PRO A O 1
ATOM 1024 N N . GLY A 1 143 ? 21.358 -1.100 5.036 1.00 75.62 143 GLY A N 1
ATOM 1025 C CA . GLY A 1 143 ? 22.596 -1.496 4.351 1.00 75.62 143 GLY A CA 1
ATOM 1026 C C . GLY A 1 143 ? 22.398 -2.427 3.144 1.00 75.62 143 GLY A C 1
ATOM 1027 O O . GLY A 1 143 ? 23.312 -3.176 2.810 1.00 75.62 143 GLY A O 1
ATOM 1028 N N . GLY A 1 144 ? 21.214 -2.422 2.518 1.00 75.75 144 GLY A N 1
ATOM 1029 C CA . GLY A 1 144 ? 20.889 -3.302 1.387 1.00 75.75 144 GLY A CA 1
ATOM 1030 C C . GLY A 1 144 ? 20.595 -4.758 1.773 1.00 75.75 144 GLY A C 1
ATOM 1031 O O . GLY A 1 144 ? 20.581 -5.627 0.903 1.00 75.75 144 GLY A O 1
ATOM 1032 N N . ALA A 1 145 ? 20.382 -5.037 3.064 1.00 84.56 145 ALA A N 1
ATOM 1033 C CA . ALA A 1 145 ? 19.987 -6.353 3.558 1.00 84.56 145 ALA A CA 1
ATOM 1034 C C . ALA A 1 145 ? 18.517 -6.690 3.229 1.00 84.56 145 ALA A C 1
ATOM 1036 O O . ALA A 1 145 ? 17.802 -5.923 2.582 1.00 84.56 145 ALA A O 1
ATOM 1037 N N . ALA A 1 146 ? 18.060 -7.862 3.682 1.00 88.94 146 ALA A N 1
ATOM 1038 C CA . ALA A 1 146 ? 16.667 -8.271 3.535 1.00 88.94 146 ALA A CA 1
ATOM 1039 C C . ALA A 1 146 ? 15.708 -7.243 4.175 1.00 88.94 146 ALA A C 1
ATOM 1041 O O . ALA A 1 146 ? 16.062 -6.651 5.196 1.00 88.94 146 ALA A O 1
ATOM 1042 N N . PRO A 1 147 ? 14.500 -7.036 3.617 1.00 92.38 147 PRO A N 1
ATOM 1043 C CA . PRO A 1 147 ? 13.554 -6.085 4.182 1.00 92.38 147 PRO A CA 1
ATOM 1044 C C . PRO A 1 147 ? 13.091 -6.47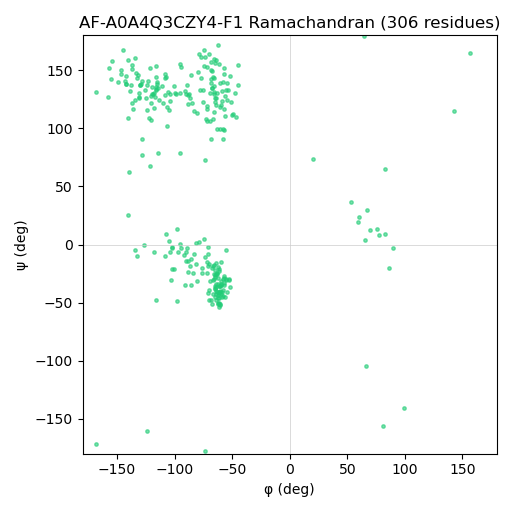9 5.588 1.00 92.38 147 PRO A C 1
ATOM 1046 O O . PRO A 1 147 ? 12.608 -7.590 5.815 1.00 92.38 147 PRO A O 1
ATOM 1049 N N . GLU A 1 148 ? 13.161 -5.531 6.512 1.00 93.06 148 GLU A N 1
ATOM 1050 C CA . GLU A 1 148 ? 12.714 -5.656 7.896 1.00 93.06 148 GLU A CA 1
ATOM 1051 C C . GLU A 1 148 ? 11.486 -4.775 8.124 1.00 93.06 148 GLU A C 1
ATOM 1053 O O . GLU A 1 148 ? 11.446 -3.631 7.671 1.00 93.06 148 GLU A O 1
ATOM 1058 N N . ALA A 1 149 ? 10.474 -5.297 8.825 1.00 94.06 149 ALA A N 1
ATOM 1059 C CA . ALA A 1 149 ? 9.280 -4.522 9.155 1.00 94.06 149 ALA A CA 1
ATOM 1060 C C . ALA A 1 149 ? 9.651 -3.366 10.095 1.00 94.06 149 ALA A C 1
ATOM 1062 O O . ALA A 1 149 ? 10.191 -3.580 11.178 1.00 94.06 149 ALA A O 1
ATOM 1063 N N . TYR A 1 150 ? 9.339 -2.145 9.676 1.00 92.56 150 TYR A N 1
ATOM 1064 C CA . TYR A 1 150 ? 9.788 -0.916 10.319 1.00 92.56 150 TYR A CA 1
ATOM 1065 C C . TYR A 1 150 ? 8.625 -0.108 10.887 1.00 92.56 150 TYR A C 1
ATOM 1067 O O . TYR A 1 150 ? 8.652 0.299 12.047 1.00 92.56 150 TYR A O 1
ATOM 1075 N N . GLY A 1 151 ? 7.573 0.088 10.095 1.00 92.62 151 GLY A N 1
ATOM 1076 C CA . GLY A 1 151 ? 6.434 0.916 10.471 1.00 92.62 151 GLY A CA 1
ATOM 1077 C C . GLY A 1 151 ? 5.110 0.222 10.203 1.00 92.62 151 GLY A C 1
ATOM 1078 O O . GLY A 1 151 ? 4.965 -0.501 9.221 1.00 92.62 151 GLY A O 1
ATOM 1079 N N . LEU A 1 152 ? 4.130 0.478 11.060 1.00 94.69 152 LEU A N 1
ATOM 1080 C CA . LEU A 1 152 ? 2.726 0.194 10.802 1.00 94.69 152 LEU A CA 1
ATOM 1081 C C . LEU A 1 152 ? 1.970 1.510 10.764 1.00 94.69 152 LEU A C 1
ATOM 1083 O O . LEU A 1 152 ? 2.118 2.336 11.664 1.00 94.69 152 LEU A O 1
ATOM 1087 N N . GLN A 1 153 ? 1.119 1.669 9.760 1.00 92.38 153 GLN A N 1
ATOM 1088 C CA . GLN A 1 153 ? 0.160 2.759 9.688 1.00 92.38 153 GLN A CA 1
ATOM 1089 C C . GLN A 1 153 ? -1.232 2.212 9.411 1.00 92.38 153 GLN A C 1
ATOM 1091 O O . GLN A 1 153 ? -1.410 1.335 8.566 1.00 92.38 153 GLN A O 1
ATOM 1096 N N . PHE A 1 154 ? -2.230 2.764 10.089 1.00 91.00 154 PHE A N 1
ATOM 1097 C CA . PHE A 1 154 ? -3.621 2.591 9.695 1.00 91.00 154 PHE A CA 1
ATOM 1098 C C . PHE A 1 154 ? -4.270 3.951 9.487 1.00 91.00 154 PHE A C 1
ATOM 1100 O O . PHE A 1 154 ? -4.073 4.864 10.287 1.00 91.00 154 PHE A O 1
ATOM 1107 N N . ILE A 1 155 ? -5.048 4.068 8.413 1.00 86.62 155 ILE A N 1
ATOM 1108 C CA . ILE A 1 155 ? -5.803 5.270 8.060 1.00 86.62 155 ILE A CA 1
ATOM 1109 C C . ILE A 1 155 ? -7.239 4.852 7.742 1.00 86.62 155 ILE A C 1
ATOM 1111 O O . ILE A 1 155 ? -7.469 3.964 6.919 1.00 86.62 155 ILE A O 1
ATOM 1115 N N . SER A 1 156 ? -8.214 5.481 8.395 1.00 80.94 156 SER A N 1
ATOM 1116 C CA . SER A 1 156 ? -9.636 5.249 8.136 1.00 80.94 156 SER A CA 1
ATOM 1117 C C . SER A 1 156 ? -10.106 5.954 6.854 1.00 80.94 156 SER A C 1
ATOM 1119 O O . SER A 1 156 ? -9.499 6.937 6.430 1.00 80.94 156 SER A O 1
ATOM 1121 N N . PRO A 1 157 ? -11.255 5.552 6.278 1.00 77.69 157 PRO A N 1
ATOM 1122 C CA . PRO A 1 157 ? -11.950 6.400 5.314 1.00 77.69 157 PRO A CA 1
ATOM 1123 C C . PRO A 1 157 ? -12.404 7.710 5.973 1.00 77.69 157 PRO A C 1
ATOM 1125 O O . PRO A 1 157 ? -12.381 7.839 7.201 1.00 77.69 157 PRO A O 1
ATOM 1128 N N . TYR A 1 158 ? -12.898 8.649 5.166 1.00 77.88 158 TYR A N 1
ATOM 1129 C CA . TYR A 1 158 ? -13.551 9.847 5.688 1.00 77.88 158 TYR A CA 1
ATOM 1130 C C . TYR A 1 158 ? -14.833 9.447 6.420 1.00 77.88 158 TYR A C 1
ATOM 1132 O O . TYR A 1 158 ? -15.691 8.743 5.874 1.00 77.88 158 TYR A O 1
ATOM 1140 N N . ILE A 1 159 ? -14.953 9.882 7.671 1.00 75.44 159 ILE A N 1
ATOM 1141 C CA . ILE A 1 159 ? -16.124 9.644 8.510 1.00 75.44 159 ILE A CA 1
ATOM 1142 C C . ILE A 1 159 ? -16.722 11.001 8.856 1.00 75.44 159 ILE A C 1
ATOM 1144 O O . ILE A 1 159 ? -16.068 11.841 9.470 1.00 75.44 159 ILE A O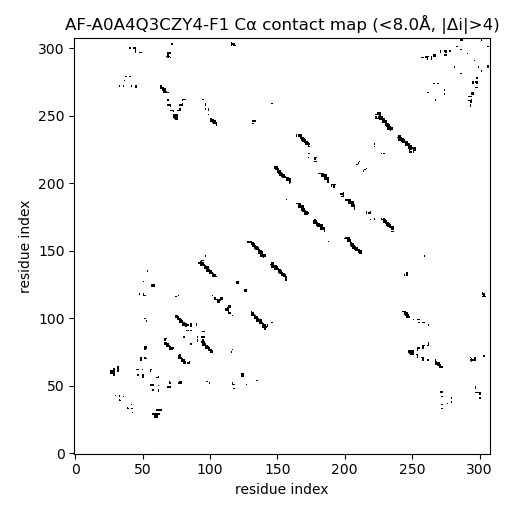 1
ATOM 1148 N N . THR A 1 160 ? -17.962 11.233 8.428 1.00 75.44 160 THR A N 1
ATOM 1149 C CA . THR A 1 160 ? -18.725 12.405 8.859 1.00 75.44 160 THR A CA 1
ATOM 1150 C C . THR A 1 160 ? -19.210 12.170 10.276 1.00 75.44 160 THR A C 1
ATOM 1152 O O . THR A 1 160 ? -19.906 11.190 10.537 1.00 75.44 160 THR A O 1
ATOM 1155 N N . MET A 1 161 ? -18.839 13.072 11.176 1.00 69.12 161 MET A N 1
ATOM 1156 C CA . MET A 1 161 ? -19.207 12.985 12.581 1.00 69.12 161 MET A CA 1
ATOM 1157 C C . MET A 1 161 ? -20.383 13.909 12.877 1.00 69.12 161 MET A C 1
ATOM 1159 O O . MET A 1 161 ? -20.409 15.054 12.436 1.00 69.12 161 MET A O 1
ATOM 1163 N N . THR A 1 162 ? -21.355 13.416 13.642 1.00 67.19 162 THR A N 1
ATOM 1164 C CA . THR A 1 162 ? -22.452 14.242 14.177 1.00 67.19 162 THR A CA 1
ATOM 1165 C C . THR A 1 162 ? -22.081 14.914 15.496 1.00 67.19 162 THR A C 1
ATOM 1167 O O . THR A 1 162 ? -22.718 15.887 15.887 1.00 67.19 162 THR A 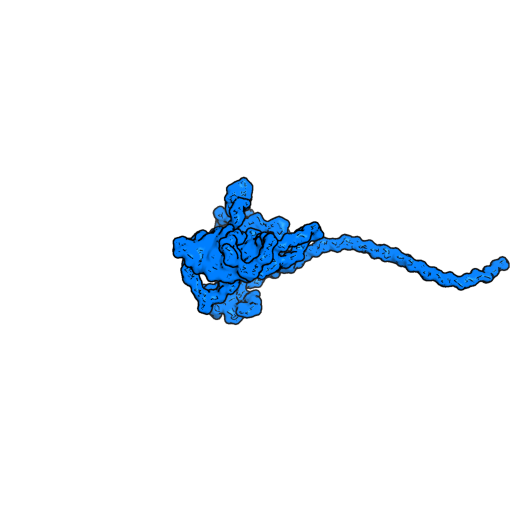O 1
ATOM 1170 N N . THR A 1 163 ? -21.047 14.403 16.167 1.00 64.69 163 THR A N 1
ATOM 1171 C CA . THR A 1 163 ? -20.556 14.874 17.462 1.00 64.69 163 THR A CA 1
ATOM 1172 C C . THR A 1 163 ? -19.028 14.798 17.455 1.00 64.69 163 THR A C 1
ATOM 1174 O O . THR A 1 163 ? -18.500 13.805 16.946 1.00 64.69 163 THR A O 1
ATOM 1177 N N . PRO A 1 164 ? -18.305 15.797 17.991 1.00 66.31 164 PRO A N 1
ATOM 1178 C CA . PRO A 1 164 ? -16.861 15.697 18.181 1.00 66.31 164 PRO A CA 1
ATOM 1179 C C . PRO A 1 164 ? -16.494 14.448 18.993 1.00 66.31 164 PRO A C 1
ATOM 1181 O O . PRO A 1 164 ? -17.194 14.101 19.943 1.00 66.31 164 PRO A O 1
ATOM 1184 N N . LEU A 1 165 ? -15.418 13.773 18.593 1.00 68.62 165 LEU A N 1
ATOM 1185 C CA . LEU A 1 165 ? -14.837 12.646 19.316 1.00 68.62 165 LEU A CA 1
ATOM 1186 C C . LEU A 1 165 ? -13.435 13.034 19.756 1.00 68.62 165 LEU A C 1
ATOM 1188 O O . LEU A 1 165 ? -12.622 13.418 18.916 1.00 68.62 165 LEU A O 1
ATOM 1192 N N . ASP A 1 166 ? -13.174 12.879 21.048 1.00 64.25 166 ASP A N 1
ATOM 1193 C CA . ASP A 1 166 ? -11.855 13.130 21.620 1.00 64.25 166 ASP A CA 1
ATOM 1194 C C . ASP A 1 166 ? -10.962 11.882 21.498 1.00 64.25 166 ASP A C 1
ATOM 1196 O O . ASP A 1 166 ? -9.771 11.999 21.223 1.00 64.25 166 ASP A O 1
ATOM 1200 N N . GLU A 1 167 ? -11.551 10.683 21.608 1.00 74.69 167 GLU A N 1
ATOM 1201 C CA . GLU A 1 167 ? -10.844 9.398 21.589 1.00 74.69 167 GLU A CA 1
ATOM 1202 C C . GLU A 1 167 ? -11.651 8.319 20.844 1.00 74.69 167 GLU A C 1
ATOM 1204 O O . GLU A 1 167 ? -12.881 8.216 20.961 1.00 74.69 167 GLU A O 1
ATOM 1209 N N . ALA A 1 168 ? -10.949 7.484 20.080 1.00 87.31 168 ALA A N 1
ATOM 1210 C CA . ALA A 1 168 ? -11.490 6.269 19.484 1.00 87.31 168 ALA A CA 1
ATOM 1211 C C . ALA A 1 168 ? -10.454 5.143 19.562 1.00 87.31 168 ALA A C 1
ATOM 1213 O O . ALA A 1 168 ? -9.256 5.384 19.690 1.00 87.31 168 ALA A O 1
ATOM 1214 N N . LYS A 1 169 ? -10.921 3.902 19.470 1.00 93.94 169 LYS A N 1
ATOM 1215 C CA . LYS A 1 169 ? -10.110 2.693 19.580 1.00 93.94 169 LYS A CA 1
ATOM 1216 C C . LYS A 1 169 ? -10.196 1.873 18.301 1.00 93.94 169 LYS A C 1
ATOM 1218 O O . LYS A 1 169 ? -11.291 1.572 17.823 1.00 93.94 169 LYS A O 1
ATOM 1223 N N . LEU A 1 170 ? -9.046 1.488 17.768 1.00 94.50 170 LEU A N 1
ATOM 1224 C CA . LEU A 1 170 ? -8.900 0.533 16.678 1.00 94.50 170 LEU A CA 1
ATOM 1225 C C . LEU A 1 170 ? -8.749 -0.876 17.240 1.00 94.50 170 LEU A C 1
ATOM 1227 O O . LEU A 1 170 ? -7.904 -1.111 18.094 1.00 94.50 170 LEU A O 1
ATOM 1231 N N . GLU A 1 171 ? -9.512 -1.822 16.701 1.00 95.56 171 GLU A N 1
ATOM 1232 C CA . GLU A 1 171 ? -9.295 -3.257 16.890 1.00 95.56 171 GLU A CA 1
ATOM 1233 C C . GLU A 1 171 ? -9.058 -3.924 15.532 1.00 95.56 171 GLU A C 1
ATOM 1235 O O . GLU A 1 171 ? -9.885 -3.800 14.622 1.00 95.56 171 GLU A O 1
ATOM 1240 N N . ILE A 1 172 ? -7.970 -4.686 15.414 1.00 95.62 172 ILE A N 1
ATOM 1241 C CA . ILE A 1 172 ? -7.695 -5.565 14.274 1.00 95.62 172 ILE A CA 1
ATOM 1242 C C . ILE A 1 172 ? -7.724 -7.012 14.757 1.00 95.62 172 ILE A C 1
ATOM 1244 O O . ILE A 1 172 ? -6.999 -7.393 15.680 1.00 95.62 172 ILE A O 1
ATOM 1248 N N . LYS A 1 173 ? -8.561 -7.831 14.121 1.00 95.75 173 LYS A N 1
ATOM 1249 C CA . LYS A 1 173 ? -8.741 -9.247 14.451 1.00 95.75 173 LYS A CA 1
ATOM 1250 C C . LYS A 1 173 ? -8.474 -10.126 13.238 1.00 95.75 173 LYS A C 1
ATOM 1252 O O . LYS A 1 173 ? -8.895 -9.793 12.135 1.00 95.75 173 LYS A O 1
ATOM 1257 N N . GLY A 1 174 ? -7.822 -11.260 13.455 1.00 93.00 174 GLY A N 1
ATOM 1258 C CA . GLY A 1 174 ? -7.663 -12.326 12.463 1.00 93.00 174 GLY A CA 1
ATOM 1259 C C . GLY A 1 174 ? -8.193 -13.646 13.003 1.00 93.00 174 GLY A C 1
ATOM 1260 O O . GLY A 1 174 ? -8.956 -13.669 13.974 1.00 93.00 174 GLY A O 1
ATOM 1261 N N . LYS A 1 175 ? -7.769 -14.764 12.409 1.00 91.56 175 LYS A N 1
ATOM 1262 C CA . LYS A 1 175 ? -8.225 -16.100 12.835 1.00 91.56 175 LYS A CA 1
ATOM 1263 C C . LYS A 1 175 ? -7.878 -16.405 14.294 1.00 91.56 175 LYS A C 1
ATOM 1265 O O . LYS A 1 175 ? -8.653 -17.067 14.976 1.00 91.56 175 LYS A O 1
ATOM 1270 N N . ALA A 1 176 ? -6.743 -15.897 14.773 1.00 91.69 176 ALA A N 1
ATOM 1271 C CA . ALA A 1 176 ? -6.276 -16.083 16.147 1.00 91.69 176 ALA A CA 1
ATOM 1272 C C . ALA A 1 176 ? -6.970 -15.170 17.183 1.00 91.69 176 ALA A C 1
ATOM 1274 O O . ALA A 1 176 ? -6.632 -15.224 18.362 1.00 91.69 176 ALA A O 1
ATOM 1275 N N . GLY A 1 177 ? -7.940 -14.342 16.775 1.00 94.69 177 GLY A N 1
ATOM 1276 C CA . GLY A 1 177 ? -8.608 -13.380 17.653 1.00 94.69 177 GLY A CA 1
ATOM 1277 C C . GLY A 1 177 ? -8.040 -11.969 17.505 1.00 94.69 177 GLY A C 1
ATOM 1278 O O . GLY A 1 177 ? -7.787 -11.525 16.387 1.00 94.69 177 GLY A O 1
ATOM 1279 N N . LEU A 1 178 ? -7.905 -11.238 18.616 1.00 96.75 178 LEU A N 1
ATOM 1280 C CA . LEU A 1 178 ? -7.376 -9.869 18.627 1.00 96.75 178 LEU A CA 1
ATOM 1281 C C . LEU A 1 178 ? -5.869 -9.875 18.349 1.00 96.75 178 LEU A C 1
ATOM 1283 O O . LEU A 1 178 ? -5.110 -10.463 19.108 1.00 96.75 178 LEU A O 1
ATOM 1287 N N . LEU A 1 179 ? -5.461 -9.220 17.261 1.00 96.50 179 LEU A N 1
ATOM 1288 C CA . LEU A 1 179 ? -4.067 -9.154 16.810 1.00 96.50 179 LEU A CA 1
ATOM 1289 C C . LEU A 1 179 ? -3.414 -7.809 17.128 1.00 96.50 179 LEU A C 1
ATOM 1291 O O . LEU A 1 179 ? -2.201 -7.739 17.306 1.00 96.50 179 LEU A O 1
ATOM 1295 N N . TYR A 1 180 ? -4.211 -6.741 17.141 1.00 96.50 180 TYR A N 1
ATOM 1296 C CA . TYR A 1 180 ? -3.750 -5.396 17.448 1.00 96.50 180 TYR A CA 1
ATOM 1297 C C . TYR A 1 180 ? -4.898 -4.542 17.977 1.00 96.50 180 TYR A C 1
ATOM 1299 O O . TYR A 1 180 ? -6.034 -4.642 17.506 1.00 96.50 180 TYR A O 1
ATOM 1307 N N . GLU A 1 181 ? -4.573 -3.693 18.942 1.00 96.00 181 GLU A N 1
ATOM 1308 C CA . GLU A 1 181 ? -5.468 -2.710 19.528 1.00 96.00 181 GLU A CA 1
ATOM 1309 C C . GLU A 1 181 ? -4.678 -1.434 19.819 1.00 96.00 181 GLU A C 1
ATOM 1311 O O . GLU A 1 181 ? -3.533 -1.507 20.270 1.00 96.00 181 GLU A O 1
ATOM 1316 N N . ALA A 1 182 ? -5.273 -0.278 19.534 1.00 94.56 182 ALA A N 1
ATOM 1317 C CA . ALA A 1 182 ? -4.681 1.017 19.849 1.00 94.56 182 ALA A CA 1
ATOM 1318 C C . ALA A 1 182 ? -5.741 2.112 19.939 1.00 94.56 182 ALA A C 1
ATOM 1320 O O . ALA A 1 182 ? -6.759 2.066 19.246 1.00 94.56 182 ALA A O 1
ATOM 1321 N N . GLU A 1 183 ? -5.463 3.129 20.744 1.00 92.69 183 GLU A N 1
ATOM 1322 C CA . GLU A 1 183 ? -6.141 4.417 20.632 1.00 92.69 183 GLU A CA 1
ATOM 1323 C C . GLU A 1 183 ? -5.716 5.101 19.327 1.00 92.69 183 GLU A C 1
ATOM 1325 O O . GLU A 1 183 ? -4.555 5.028 18.916 1.00 92.69 183 GLU A O 1
ATOM 1330 N N . VAL A 1 184 ? -6.666 5.729 18.639 1.00 87.88 184 VAL A N 1
ATOM 1331 C CA . VAL A 1 184 ? -6.441 6.397 17.355 1.00 87.88 184 VAL A CA 1
ATOM 1332 C C . VAL A 1 184 ? -6.664 7.896 17.477 1.00 87.88 184 VAL A C 1
ATOM 1334 O O . VAL A 1 184 ? -7.642 8.352 18.070 1.00 87.88 184 VAL A O 1
ATOM 1337 N N . GLY A 1 185 ? -5.783 8.667 16.845 1.00 81.94 185 GLY A N 1
ATOM 1338 C CA . GLY A 1 185 ? -5.968 10.106 16.710 1.00 81.94 185 GLY A CA 1
ATOM 1339 C C . GLY A 1 185 ? -6.993 10.419 15.622 1.00 81.94 185 GLY A C 1
ATOM 1340 O O . GLY A 1 185 ? -7.022 9.752 14.586 1.00 81.94 185 GLY A O 1
ATOM 1341 N N . ALA A 1 186 ? -7.811 11.451 15.825 1.00 82.38 186 ALA A N 1
ATOM 1342 C CA . ALA A 1 186 ? -8.698 11.995 14.800 1.00 82.38 186 ALA A CA 1
ATOM 1343 C C . ALA A 1 186 ? -8.076 13.250 14.173 1.00 82.38 186 ALA A C 1
ATOM 1345 O O . ALA A 1 186 ? -7.657 14.170 14.872 1.00 82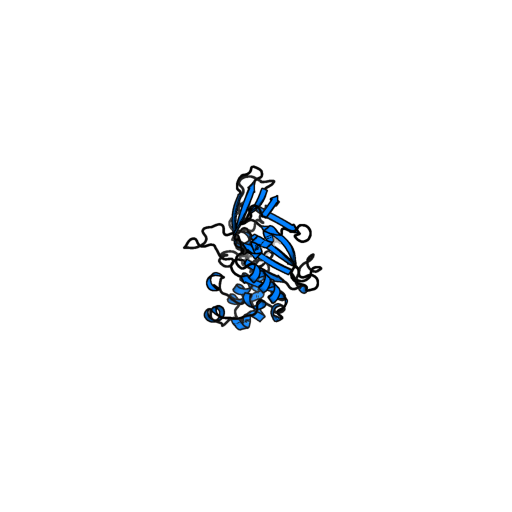.38 186 ALA A O 1
ATOM 1346 N N . MET A 1 187 ? -8.043 13.310 12.844 1.00 78.81 187 MET A N 1
ATOM 1347 C CA . MET A 1 187 ? -7.615 14.494 12.100 1.00 78.81 187 MET A CA 1
ATOM 1348 C C . MET A 1 187 ? -8.768 15.017 11.248 1.00 78.81 187 MET A C 1
ATOM 1350 O O . MET A 1 187 ? -9.366 14.235 10.500 1.00 78.81 187 MET A O 1
ATOM 1354 N N . PRO A 1 188 ? -9.076 16.325 11.301 1.00 74.56 188 PRO A N 1
ATOM 1355 C CA . PRO A 1 188 ? -9.990 16.938 10.352 1.00 74.56 188 PRO A CA 1
ATOM 1356 C C . PRO A 1 188 ? -9.468 16.759 8.927 1.00 74.56 188 PRO A C 1
ATOM 1358 O O . PRO A 1 188 ? -8.305 17.044 8.635 1.00 74.56 188 PRO A O 1
ATOM 1361 N N . VAL A 1 189 ? -10.338 16.323 8.022 1.00 70.88 189 VAL A N 1
ATOM 1362 C CA . VAL A 1 189 ? -9.993 16.238 6.604 1.00 70.88 189 VAL A CA 1
ATOM 1363 C C . VAL A 1 189 ? -9.810 17.652 6.057 1.00 70.88 189 VAL A C 1
ATOM 1365 O O . VAL A 1 189 ? -10.629 18.544 6.304 1.00 70.88 189 VAL A O 1
ATOM 1368 N N . LYS A 1 190 ? -8.736 17.864 5.287 1.00 64.12 190 LYS A N 1
ATOM 1369 C CA . LYS A 1 190 ? -8.494 19.134 4.597 1.00 64.12 190 LYS A CA 1
ATOM 1370 C C . LYS A 1 190 ? -9.716 19.472 3.740 1.00 64.12 190 LYS A C 1
ATOM 1372 O O . LYS A 1 190 ? -10.156 18.672 2.917 1.00 64.12 190 LYS A O 1
ATOM 1377 N N . LYS A 1 191 ? -10.281 20.662 3.956 1.00 58.00 191 LYS A N 1
ATOM 1378 C CA . LYS A 1 191 ? -11.468 21.154 3.246 1.00 58.00 191 LYS A CA 1
ATOM 1379 C C . LYS A 1 191 ? -11.097 21.540 1.816 1.00 58.00 191 LYS A C 1
ATOM 1381 O O . LYS A 1 191 ? -11.006 22.719 1.493 1.00 58.00 191 LYS A O 1
ATOM 1386 N N . GLU A 1 192 ? -10.854 20.553 0.968 1.00 52.31 192 GLU A N 1
ATOM 1387 C CA . GLU A 1 192 ? -10.657 20.788 -0.457 1.00 52.31 192 GLU A CA 1
ATOM 1388 C C . GLU A 1 192 ? -12.021 20.800 -1.155 1.00 52.31 192 GLU A C 1
ATOM 1390 O O . GLU A 1 192 ? -12.820 19.874 -0.969 1.00 52.31 192 GLU A O 1
ATOM 1395 N N . PRO A 1 193 ? -12.351 21.859 -1.912 1.00 44.00 193 PRO A N 1
ATOM 1396 C CA . PRO A 1 193 ? -13.630 21.939 -2.592 1.00 44.00 193 PRO A CA 1
ATOM 1397 C C . PRO A 1 193 ? -13.702 20.856 -3.670 1.00 44.00 193 PRO A C 1
ATOM 1399 O O . PRO A 1 193 ? -13.001 20.911 -4.678 1.00 44.00 193 PRO A O 1
ATOM 1402 N N . VAL A 1 194 ? -14.598 19.886 -3.490 1.00 42.09 194 VAL A N 1
ATOM 1403 C CA . VAL A 1 194 ? -14.929 18.926 -4.546 1.00 42.09 194 VAL A CA 1
ATOM 1404 C C . VAL A 1 194 ? -15.625 19.712 -5.661 1.00 42.09 194 VAL A C 1
ATOM 1406 O O . VAL A 1 194 ? -16.741 20.201 -5.481 1.00 42.09 194 VAL A O 1
ATOM 1409 N N . ASN A 1 195 ? -14.940 19.900 -6.791 1.00 41.03 195 ASN A N 1
ATOM 1410 C CA . ASN A 1 195 ? -15.439 20.626 -7.966 1.00 41.03 195 ASN A CA 1
ATOM 1411 C C . ASN A 1 195 ? -15.962 22.050 -7.675 1.00 41.03 195 ASN A C 1
ATOM 1413 O O . ASN A 1 195 ? -16.953 22.488 -8.261 1.00 41.03 195 ASN A O 1
ATOM 1417 N N . GLY A 1 196 ? -15.320 22.780 -6.753 1.00 43.50 196 GLY A N 1
ATOM 1418 C CA . GLY A 1 196 ? -15.515 24.229 -6.585 1.00 43.50 196 GLY A CA 1
ATOM 1419 C C . GLY A 1 196 ? -16.900 24.706 -6.117 1.00 43.50 196 GLY A C 1
ATOM 1420 O O . GLY A 1 196 ? -17.117 25.914 -6.072 1.00 43.50 196 GLY A O 1
ATOM 1421 N N . ARG A 1 197 ? -17.858 23.820 -5.796 1.00 39.69 197 ARG A N 1
ATOM 1422 C CA . ARG A 1 197 ? -19.262 24.234 -5.556 1.00 39.69 197 ARG A CA 1
ATOM 1423 C C . ARG A 1 197 ? -19.948 23.647 -4.326 1.00 39.69 197 ARG A C 1
ATOM 1425 O O . ARG A 1 197 ? -21.064 24.059 -4.023 1.00 39.69 197 ARG A O 1
ATOM 1432 N N . VAL A 1 198 ? -19.314 22.736 -3.590 1.00 42.62 198 VAL A N 1
ATOM 1433 C CA . VAL A 1 198 ? -19.923 22.116 -2.402 1.00 42.62 198 VAL A CA 1
ATOM 1434 C C . VAL A 1 198 ? -19.012 22.300 -1.195 1.00 42.62 198 VAL A C 1
ATOM 1436 O O . VAL A 1 198 ? -17.836 21.942 -1.242 1.00 42.62 198 VAL A O 1
ATOM 1439 N N . LYS A 1 199 ? -19.555 22.866 -0.106 1.00 46.47 199 LYS A N 1
ATOM 1440 C CA . LYS A 1 199 ? -18.866 22.929 1.189 1.00 46.47 199 LYS A CA 1
ATOM 1441 C C . LYS A 1 199 ? -18.587 21.484 1.629 1.00 46.47 199 LYS A C 1
ATOM 1443 O O . LYS A 1 199 ? -19.550 20.726 1.759 1.00 46.47 199 LYS A O 1
ATOM 1448 N N . PRO A 1 200 ? -17.322 21.078 1.825 1.00 48.59 200 PRO A N 1
ATOM 1449 C CA . PRO A 1 200 ? -17.020 19.709 2.215 1.00 48.59 200 PRO A CA 1
ATOM 1450 C C . PRO A 1 200 ? -17.685 19.402 3.568 1.00 48.59 200 PRO A C 1
ATOM 1452 O O . PRO A 1 200 ? -17.691 20.280 4.442 1.00 48.59 200 PRO A O 1
ATOM 1455 N N . PRO A 1 201 ? -18.272 18.202 3.744 1.00 51.09 201 PRO A N 1
ATOM 1456 C CA . PRO A 1 201 ? -18.809 17.787 5.036 1.00 51.09 201 PRO A CA 1
ATOM 1457 C C . PRO A 1 201 ? -17.704 17.835 6.098 1.00 51.09 201 PRO A C 1
ATOM 1459 O O . PRO A 1 201 ? -16.524 17.671 5.778 1.00 51.09 201 PRO A O 1
ATOM 1462 N N . GLU A 1 202 ? -18.072 18.057 7.362 1.00 65.25 202 GLU A N 1
ATOM 1463 C CA . GLU A 1 202 ? -17.134 17.914 8.480 1.00 65.25 202 GLU A CA 1
ATOM 1464 C C . GLU A 1 202 ? -16.793 16.432 8.637 1.00 65.25 202 GLU A C 1
ATOM 1466 O O . GLU A 1 202 ? -17.506 15.655 9.268 1.00 65.25 202 GLU A O 1
ATOM 1471 N N . ALA A 1 203 ? -15.735 16.031 7.941 1.00 73.75 203 ALA A N 1
ATOM 1472 C CA . ALA A 1 203 ? -15.215 14.683 7.944 1.00 73.75 203 ALA A CA 1
ATOM 1473 C C . ALA A 1 203 ? -13.908 14.628 8.728 1.00 73.75 203 ALA A C 1
ATOM 1475 O O . ALA A 1 203 ? -13.084 15.546 8.667 1.00 73.75 203 ALA A O 1
ATOM 1476 N N . VAL A 1 204 ? -13.716 13.516 9.426 1.00 77.62 204 VAL A N 1
ATOM 1477 C CA . VAL A 1 204 ? -12.470 13.168 10.101 1.00 77.62 204 VAL A CA 1
ATOM 1478 C C . VAL A 1 204 ? -11.883 11.905 9.485 1.00 77.62 204 VAL A C 1
ATOM 1480 O O . VAL A 1 204 ? -12.604 11.060 8.945 1.00 77.62 204 VAL A O 1
ATOM 1483 N N . THR A 1 205 ? -10.569 11.774 9.588 1.00 81.19 205 THR A N 1
ATOM 1484 C CA . THR A 1 205 ? -9.851 10.511 9.416 1.00 81.19 205 THR A CA 1
ATOM 1485 C C . THR A 1 205 ? -9.228 10.112 10.734 1.00 81.19 205 THR A C 1
ATOM 1487 O O . THR A 1 205 ? -8.581 10.934 11.381 1.00 81.19 205 THR A O 1
ATOM 1490 N N . PHE A 1 206 ? -9.378 8.846 11.093 1.00 85.44 206 PHE A N 1
ATOM 1491 C CA . PHE A 1 206 ? -8.653 8.246 12.196 1.00 85.44 206 PHE A CA 1
ATOM 1492 C C . PHE A 1 206 ? -7.339 7.680 11.690 1.00 85.44 206 PHE A C 1
ATOM 1494 O O . PHE A 1 206 ? -7.303 7.048 10.630 1.00 85.44 206 PHE A O 1
ATOM 1501 N N . PHE A 1 207 ? -6.274 7.906 12.448 1.00 87.94 207 PHE A N 1
ATOM 1502 C CA . PHE A 1 207 ? -4.946 7.440 12.095 1.00 87.94 207 PHE A CA 1
ATOM 1503 C C . PHE A 1 207 ? -4.215 6.862 13.304 1.00 87.94 207 PHE A C 1
ATOM 1505 O O . PHE A 1 207 ? -4.426 7.273 14.447 1.00 87.94 207 PHE A O 1
ATOM 1512 N N . ILE A 1 208 ? -3.324 5.920 13.024 1.00 91.44 208 ILE A N 1
ATOM 1513 C CA . ILE A 1 208 ? -2.327 5.424 13.969 1.00 91.44 208 ILE A CA 1
ATOM 1514 C C . ILE A 1 208 ? -1.034 5.155 13.214 1.00 91.44 208 ILE A C 1
ATOM 1516 O O . ILE A 1 208 ? -1.052 4.735 12.055 1.00 91.44 208 ILE A O 1
ATOM 1520 N N . SER A 1 209 ? 0.079 5.407 13.891 1.00 91.31 209 SER A N 1
ATOM 1521 C CA . SER A 1 209 ? 1.420 5.046 13.455 1.00 91.31 209 SER A CA 1
ATOM 1522 C C . SER A 1 209 ? 2.119 4.330 14.605 1.00 91.31 209 SER A C 1
ATOM 1524 O O . SER A 1 209 ? 1.999 4.749 15.757 1.00 91.31 209 SER A O 1
ATOM 1526 N N . ARG A 1 210 ? 2.831 3.247 14.303 1.00 92.81 210 ARG A N 1
ATOM 1527 C CA . ARG A 1 210 ? 3.593 2.459 15.275 1.00 92.81 210 ARG A CA 1
ATOM 1528 C C . ARG A 1 210 ? 4.940 2.075 14.680 1.00 92.81 210 ARG A C 1
ATOM 1530 O O . ARG A 1 210 ? 5.004 1.635 13.535 1.00 92.81 210 ARG A O 1
ATOM 1537 N N . ASN A 1 211 ? 5.997 2.187 15.478 1.00 92.56 211 ASN A N 1
ATOM 1538 C CA . ASN A 1 211 ? 7.312 1.658 15.133 1.00 92.56 211 ASN A CA 1
ATOM 1539 C C . ASN A 1 211 ? 7.345 0.150 15.432 1.00 92.56 211 ASN A C 1
ATOM 1541 O O . ASN A 1 211 ? 7.249 -0.259 16.585 1.00 92.56 211 ASN A O 1
ATOM 1545 N N . LEU A 1 212 ? 7.453 -0.686 14.402 1.00 93.69 212 LEU A N 1
ATOM 1546 C CA . LEU A 1 212 ? 7.458 -2.145 14.551 1.00 93.69 212 LEU A CA 1
ATOM 1547 C C . LEU A 1 212 ? 8.819 -2.712 14.958 1.00 93.69 212 LEU A C 1
ATOM 1549 O O . LEU A 1 212 ? 8.865 -3.848 15.430 1.00 93.69 212 LEU A O 1
ATOM 1553 N N . ARG A 1 213 ? 9.905 -1.947 14.809 1.00 87.94 213 ARG A N 1
ATOM 1554 C CA . ARG A 1 213 ? 11.241 -2.374 15.240 1.00 87.94 213 ARG A CA 1
ATOM 1555 C C . ARG A 1 213 ? 11.325 -2.448 16.759 1.00 87.94 213 ARG A C 1
ATOM 1557 O O . ARG A 1 213 ? 11.803 -3.433 17.312 1.00 87.94 213 ARG A O 1
ATOM 1564 N N . ASP A 1 214 ? 10.850 -1.396 17.414 1.00 88.94 214 ASP A N 1
ATOM 1565 C CA . ASP A 1 214 ? 10.927 -1.269 18.870 1.00 88.94 214 ASP A CA 1
ATOM 1566 C C . ASP A 1 214 ? 9.757 -2.013 19.544 1.00 88.94 214 ASP A C 1
ATOM 1568 O O . ASP A 1 214 ? 9.847 -2.462 20.685 1.00 88.94 214 ASP A O 1
ATOM 1572 N N . GLU A 1 215 ? 8.656 -2.180 18.809 1.00 92.88 215 GLU A N 1
ATOM 1573 C CA . GLU A 1 215 ? 7.359 -2.581 19.336 1.00 92.88 215 GLU A CA 1
ATOM 1574 C C . GLU A 1 215 ? 6.647 -3.600 18.402 1.00 92.88 215 GLU A C 1
ATOM 1576 O O . GLU A 1 215 ? 5.564 -3.332 17.859 1.00 92.88 215 GLU A O 1
ATOM 1581 N N . PRO A 1 216 ? 7.236 -4.797 18.199 1.00 94.31 216 PRO A N 1
ATOM 1582 C CA . PRO A 1 216 ? 6.826 -5.741 17.159 1.00 94.31 216 PRO A CA 1
ATOM 1583 C C . PRO A 1 216 ? 5.446 -6.366 17.398 1.00 94.31 216 PRO A C 1
ATOM 1585 O O . PRO A 1 216 ? 5.028 -6.608 18.529 1.00 94.31 216 PRO A O 1
ATOM 1588 N N . LEU A 1 217 ? 4.761 -6.707 16.301 1.00 96.50 217 LEU A N 1
ATOM 1589 C CA . LEU A 1 217 ? 3.439 -7.350 16.301 1.00 96.50 217 LEU A CA 1
ATOM 1590 C C . LEU A 1 217 ? 3.472 -8.701 15.560 1.00 96.50 217 LEU A C 1
ATOM 1592 O O . LEU A 1 217 ? 2.869 -8.840 14.493 1.00 96.50 217 LEU A O 1
ATOM 1596 N N . PRO A 1 218 ? 4.166 -9.723 16.091 1.00 96.06 218 PRO A N 1
ATOM 1597 C CA . PRO A 1 218 ? 4.445 -10.961 15.358 1.00 96.06 218 PRO A CA 1
ATOM 1598 C C . PRO A 1 218 ? 3.181 -11.705 14.907 1.00 96.06 218 PRO A C 1
ATOM 1600 O O . PRO A 1 218 ? 3.162 -12.270 13.818 1.00 96.06 218 PRO A O 1
ATOM 1603 N N . GLN A 1 219 ? 2.106 -11.674 15.700 1.00 97.12 219 GLN A N 1
ATOM 1604 C CA . GLN A 1 219 ? 0.844 -12.331 15.342 1.00 97.12 219 GLN A CA 1
ATOM 1605 C C . GLN A 1 219 ? 0.124 -11.620 14.189 1.00 97.12 219 GLN A C 1
ATOM 1607 O O . GLN A 1 219 ? -0.401 -12.284 13.297 1.00 97.12 219 GLN A O 1
ATOM 1612 N N . LEU A 1 220 ? 0.141 -10.282 14.166 1.00 96.75 220 LEU A N 1
ATOM 1613 C CA . LEU A 1 220 ? -0.393 -9.512 13.043 1.00 96.75 220 LEU A CA 1
ATOM 1614 C C . LEU A 1 220 ? 0.419 -9.772 11.771 1.00 96.75 220 LEU A C 1
ATOM 1616 O O . LEU A 1 220 ? -0.160 -10.043 10.722 1.00 96.75 220 LEU A O 1
ATOM 1620 N N . MET A 1 221 ? 1.751 -9.758 11.875 1.00 96.69 221 MET A N 1
ATOM 1621 C CA . MET A 1 221 ? 2.636 -10.039 10.742 1.00 96.69 221 MET A CA 1
ATOM 1622 C C . MET A 1 221 ? 2.436 -11.455 10.193 1.00 96.69 221 MET A C 1
ATOM 1624 O O . MET A 1 221 ? 2.392 -11.642 8.979 1.00 96.69 221 MET A O 1
ATOM 1628 N N . ALA A 1 222 ? 2.256 -12.447 11.068 1.00 96.56 222 ALA A N 1
ATOM 1629 C CA . ALA A 1 222 ? 1.945 -13.813 10.661 1.00 96.56 222 ALA A CA 1
ATOM 1630 C C . ALA A 1 222 ? 0.601 -13.900 9.920 1.00 96.56 222 ALA A C 1
ATOM 1632 O O . ALA A 1 222 ? 0.531 -14.544 8.876 1.00 96.56 222 ALA A O 1
ATOM 1633 N N . ALA A 1 223 ? -0.442 -13.221 10.410 1.00 96.25 223 ALA A N 1
ATOM 1634 C CA . ALA A 1 223 ? -1.749 -13.197 9.755 1.00 96.25 223 ALA A CA 1
ATOM 1635 C C . ALA A 1 223 ? -1.699 -12.517 8.372 1.00 96.25 223 ALA A C 1
ATOM 1637 O O . ALA A 1 223 ? -2.304 -13.010 7.419 1.00 96.25 223 ALA A O 1
ATOM 1638 N N . LEU A 1 224 ? -0.937 -11.424 8.241 1.00 95.50 224 LEU A N 1
ATOM 1639 C CA . LEU A 1 224 ? -0.699 -10.758 6.956 1.00 95.50 224 LEU A CA 1
ATOM 1640 C C . LEU A 1 224 ? 0.032 -11.682 5.974 1.00 95.50 224 LEU A C 1
ATOM 1642 O O . LEU A 1 224 ? -0.459 -11.898 4.870 1.00 95.50 224 LEU A O 1
ATOM 1646 N N . ASN A 1 225 ? 1.149 -12.287 6.391 1.00 94.81 225 ASN A N 1
ATOM 1647 C CA . ASN A 1 225 ? 1.925 -13.210 5.554 1.00 94.81 225 ASN A CA 1
ATOM 1648 C C . ASN A 1 225 ? 1.119 -14.450 5.141 1.00 94.81 225 ASN A C 1
ATOM 1650 O O . ASN A 1 225 ? 1.229 -14.902 4.006 1.00 94.81 225 ASN A O 1
ATOM 1654 N N . ALA A 1 226 ? 0.255 -14.958 6.023 1.00 94.44 226 ALA A N 1
ATOM 1655 C CA . ALA A 1 226 ? -0.665 -16.054 5.720 1.00 94.44 226 ALA A CA 1
ATOM 1656 C C . ALA A 1 226 ? -1.816 -15.653 4.773 1.00 94.44 226 ALA A C 1
ATOM 1658 O O . ALA A 1 226 ? -2.660 -16.487 4.433 1.00 94.44 226 ALA A O 1
ATOM 1659 N N . GLY A 1 227 ? -1.882 -14.384 4.366 1.00 90.62 227 GLY A N 1
ATOM 1660 C CA . GLY A 1 227 ? -2.904 -13.857 3.475 1.00 90.62 227 GLY A CA 1
ATOM 1661 C C . GLY A 1 227 ? -4.302 -13.834 4.084 1.00 90.62 227 GLY A C 1
ATOM 1662 O O . GLY A 1 227 ? -5.290 -13.996 3.363 1.00 90.62 227 GLY A O 1
ATOM 1663 N N . GLU A 1 228 ? -4.404 -13.679 5.407 1.00 92.56 228 GLU A N 1
ATOM 1664 C CA . GLU A 1 228 ? -5.690 -13.671 6.097 1.00 92.56 228 GLU A CA 1
ATOM 1665 C C . GLU A 1 228 ? -6.570 -12.478 5.694 1.00 92.56 228 GLU A C 1
ATOM 1667 O O . GLU A 1 228 ? -6.115 -11.424 5.245 1.00 92.56 228 GLU A O 1
ATOM 1672 N N . THR A 1 229 ? -7.878 -12.650 5.880 1.00 90.50 229 THR A N 1
ATOM 1673 C CA . THR A 1 229 ? -8.812 -11.523 5.928 1.00 90.50 229 THR A CA 1
ATOM 1674 C C . THR A 1 229 ? -8.894 -11.042 7.370 1.00 90.50 229 THR A C 1
ATOM 1676 O O . THR A 1 229 ? -9.262 -11.816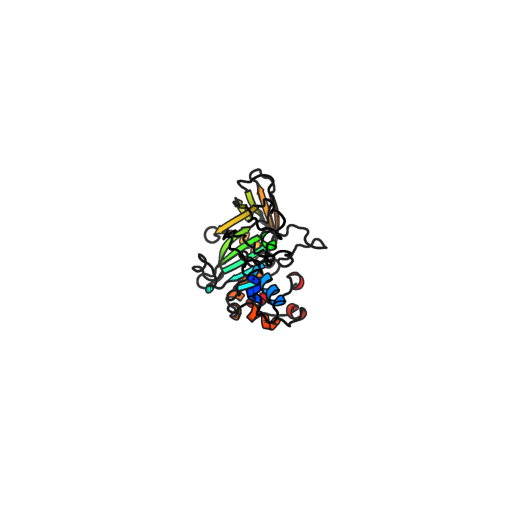 8.255 1.00 90.50 229 THR A O 1
ATOM 1679 N N . LEU A 1 230 ? -8.551 -9.779 7.603 1.00 90.94 230 LEU A N 1
ATOM 1680 C CA . LEU A 1 230 ? -8.549 -9.162 8.923 1.00 90.94 230 LEU A CA 1
ATOM 1681 C C . LEU A 1 230 ? -9.827 -8.348 9.118 1.00 90.94 230 LEU A C 1
ATOM 1683 O O . LEU A 1 230 ? -10.163 -7.500 8.293 1.00 90.94 230 LEU A O 1
ATOM 1687 N N . SER A 1 231 ? -10.526 -8.568 10.226 1.00 91.44 231 SER A N 1
ATOM 1688 C CA . SER A 1 231 ? -11.612 -7.691 10.656 1.00 91.44 231 SER A CA 1
ATOM 1689 C C . SER A 1 231 ? -11.021 -6.447 11.301 1.00 91.44 231 SER A C 1
ATOM 1691 O O . SER A 1 231 ? -10.192 -6.547 12.201 1.00 91.44 231 SER A O 1
ATOM 1693 N N . VAL A 1 232 ? -11.523 -5.284 10.909 1.00 90.62 232 VAL A N 1
ATOM 1694 C CA . VAL A 1 232 ? -11.185 -3.994 11.509 1.00 90.62 232 VAL A CA 1
ATOM 1695 C C . VAL A 1 232 ? -12.423 -3.391 12.140 1.00 90.62 232 VAL A C 1
ATOM 1697 O O . VAL A 1 232 ? -13.494 -3.393 11.529 1.00 90.62 232 VAL A O 1
ATOM 1700 N N . LYS A 1 233 ? -12.276 -2.854 13.349 1.00 90.56 233 LYS A N 1
ATOM 1701 C CA . LYS A 1 233 ? -13.301 -2.041 14.002 1.00 90.56 233 LYS A CA 1
ATOM 1702 C C . LYS A 1 233 ? -12.704 -0.740 14.514 1.00 90.56 233 LYS A C 1
ATOM 1704 O O . LYS A 1 233 ? -11.631 -0.763 15.104 1.00 90.56 233 LYS A O 1
ATOM 1709 N N . LEU A 1 234 ? -13.421 0.362 14.318 1.00 87.62 234 LEU A N 1
ATOM 1710 C CA . LEU A 1 234 ? -13.207 1.593 15.077 1.00 87.62 234 LEU A CA 1
ATOM 1711 C C . LEU A 1 234 ? -14.377 1.772 16.031 1.00 87.62 234 LEU A C 1
ATOM 1713 O O . LEU A 1 234 ? -15.534 1.706 15.609 1.00 87.62 234 LEU A O 1
ATOM 1717 N N . LEU A 1 235 ? -14.060 1.992 17.296 1.00 88.94 235 LEU A N 1
ATOM 1718 C CA . LEU A 1 235 ? -15.011 2.162 18.383 1.00 88.94 235 LEU A CA 1
ATOM 1719 C C . LEU A 1 235 ? -14.812 3.552 18.989 1.00 88.94 235 LEU A C 1
ATOM 1721 O O . LEU A 1 235 ? -13.677 3.958 19.215 1.00 88.94 235 LEU A O 1
ATOM 1725 N N . ALA A 1 236 ? -15.888 4.281 19.251 1.00 84.69 236 ALA A N 1
ATOM 1726 C CA . ALA A 1 236 ? -15.838 5.500 20.049 1.00 84.69 236 ALA A CA 1
ATOM 1727 C C . ALA A 1 236 ? -15.550 5.169 21.524 1.00 84.69 236 ALA A C 1
ATOM 1729 O O . ALA A 1 236 ? -15.737 4.030 21.959 1.00 84.69 236 ALA A O 1
ATOM 1730 N N . ALA A 1 237 ? -15.157 6.172 22.315 1.00 82.81 237 ALA A N 1
ATOM 1731 C CA . ALA A 1 237 ? -14.902 6.016 23.752 1.00 82.81 237 ALA A CA 1
ATOM 1732 C C . ALA A 1 237 ? -16.092 5.421 24.539 1.00 82.81 237 ALA A C 1
ATOM 1734 O O . ALA A 1 237 ? -15.903 4.700 25.514 1.00 82.81 237 ALA A O 1
ATOM 1735 N N . ASN A 1 238 ? -17.328 5.675 24.096 1.00 82.19 238 ASN A N 1
ATOM 1736 C CA . ASN A 1 238 ? -18.545 5.119 24.697 1.00 82.19 238 ASN A CA 1
ATOM 1737 C C . ASN A 1 238 ? -18.874 3.679 24.237 1.00 82.19 238 ASN A C 1
ATOM 1739 O O . ASN A 1 238 ? -19.886 3.123 24.659 1.00 82.19 238 ASN A O 1
ATOM 1743 N N . GLY A 1 239 ? -18.040 3.080 23.382 1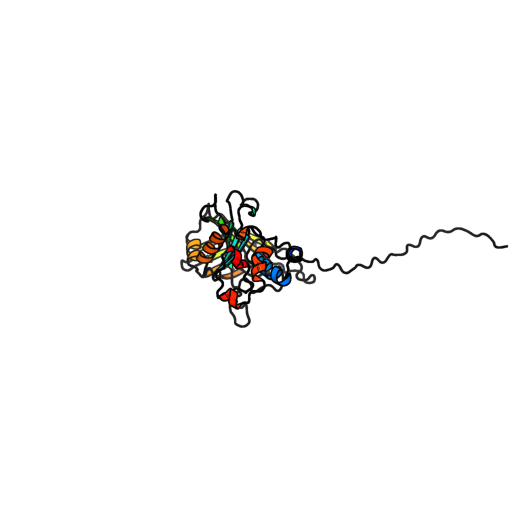.00 82.62 239 GLY A N 1
ATOM 1744 C CA . GLY A 1 239 ? -18.225 1.741 22.820 1.00 82.62 239 GLY A CA 1
ATOM 1745 C C . GLY A 1 239 ? -19.019 1.694 21.512 1.00 82.62 239 GLY A C 1
ATOM 1746 O O . GLY A 1 239 ? -19.144 0.611 20.932 1.00 82.62 239 GLY A O 1
ATOM 1747 N N . ASP A 1 240 ? -19.525 2.829 21.019 1.00 83.31 240 ASP A N 1
ATOM 1748 C CA . ASP A 1 240 ? -20.276 2.874 19.765 1.00 83.31 240 ASP A CA 1
ATOM 1749 C C . ASP A 1 240 ? -19.387 2.552 18.565 1.00 83.31 240 ASP A C 1
ATOM 1751 O O . ASP A 1 240 ? -18.218 2.928 18.483 1.00 83.31 240 ASP A O 1
ATOM 1755 N N . LEU A 1 241 ? -19.963 1.862 17.588 1.00 83.50 241 LEU A N 1
ATOM 1756 C CA . LEU A 1 241 ? -19.246 1.429 16.403 1.00 83.50 241 LEU A CA 1
ATOM 1757 C C . LEU A 1 241 ? -19.177 2.542 15.352 1.00 83.50 241 LEU A C 1
ATOM 1759 O O . LEU A 1 241 ? -20.189 2.907 14.757 1.00 83.50 241 LEU A O 1
ATOM 1763 N N . LEU A 1 242 ? -17.968 3.025 15.073 1.00 81.50 242 LEU A N 1
ATOM 1764 C CA . LEU A 1 242 ? -17.699 4.061 14.069 1.00 81.50 242 LEU A CA 1
ATOM 1765 C C . LEU A 1 242 ? -17.399 3.469 12.687 1.00 81.50 242 LEU A C 1
ATOM 1767 O O . LEU A 1 242 ? -17.747 4.036 11.649 1.00 81.50 242 LEU A O 1
ATOM 1771 N N . LEU A 1 243 ? -16.727 2.317 12.664 1.00 84.19 243 LEU A N 1
ATOM 1772 C CA . LEU A 1 243 ? -16.363 1.599 11.446 1.00 84.19 243 LEU A CA 1
ATOM 1773 C C . LEU A 1 243 ? -16.317 0.100 11.721 1.00 84.19 243 LEU A C 1
ATOM 1775 O O . LEU A 1 243 ? -15.759 -0.327 12.727 1.00 84.19 243 LEU A O 1
ATOM 1779 N N . VAL A 1 244 ? -16.808 -0.686 10.765 1.00 85.62 244 VAL A N 1
ATOM 1780 C CA . VAL A 1 244 ? -16.433 -2.093 10.587 1.00 85.62 244 VAL A CA 1
ATOM 1781 C C . VAL A 1 244 ? -15.959 -2.260 9.160 1.00 85.62 244 VAL A C 1
ATOM 1783 O O . VAL A 1 244 ? -16.622 -1.787 8.236 1.00 85.62 244 VAL A O 1
ATOM 1786 N N . ASP A 1 245 ? -14.829 -2.930 8.985 1.00 83.75 245 ASP A N 1
ATOM 1787 C CA . ASP A 1 245 ? -14.306 -3.265 7.668 1.00 83.75 245 ASP A CA 1
ATOM 1788 C C . ASP A 1 245 ? -13.617 -4.635 7.671 1.00 83.75 245 ASP A C 1
ATOM 1790 O O . ASP A 1 245 ? -13.327 -5.208 8.726 1.00 83.75 245 ASP A O 1
ATOM 1794 N N . ALA A 1 246 ? -13.351 -5.142 6.474 1.00 85.44 246 ALA A N 1
ATOM 1795 C CA . ALA A 1 246 ? -12.520 -6.311 6.234 1.00 85.44 246 ALA A CA 1
ATOM 1796 C C . ALA A 1 246 ? -11.338 -5.912 5.343 1.00 85.44 246 ALA A C 1
ATOM 1798 O O . ALA A 1 246 ? -11.544 -5.425 4.228 1.00 85.44 246 ALA A O 1
ATOM 1799 N N . LEU A 1 247 ? -10.116 -6.126 5.837 1.00 86.12 247 LEU A N 1
ATOM 1800 C CA . LEU A 1 247 ? -8.872 -5.951 5.091 1.00 86.12 247 LEU A CA 1
ATOM 1801 C C . LEU A 1 247 ? -8.433 -7.294 4.514 1.00 86.12 247 LEU A C 1
ATOM 1803 O O . LEU A 1 247 ? -8.340 -8.281 5.243 1.00 86.12 247 LEU A O 1
ATOM 1807 N N . TYR A 1 248 ? -8.114 -7.335 3.226 1.00 85.06 248 TYR A N 1
ATOM 1808 C CA . TYR A 1 248 ? -7.692 -8.566 2.559 1.00 85.06 248 TYR A CA 1
ATOM 1809 C C . TYR A 1 248 ? -6.182 -8.554 2.327 1.00 85.06 248 TYR A C 1
ATOM 1811 O O . TYR A 1 248 ? -5.686 -7.748 1.538 1.00 85.06 248 TYR A O 1
ATOM 1819 N N . ALA A 1 249 ? -5.461 -9.482 2.960 1.00 89.25 249 ALA A N 1
ATOM 1820 C CA . ALA A 1 249 ? -4.015 -9.635 2.792 1.00 89.25 249 ALA A CA 1
ATOM 1821 C C . ALA A 1 249 ? -3.630 -10.742 1.789 1.00 89.25 249 ALA A C 1
ATOM 1823 O O . ALA A 1 249 ? -2.477 -11.149 1.720 1.00 89.25 249 ALA A O 1
ATOM 1824 N N . HIS A 1 250 ? -4.562 -11.266 0.989 1.00 88.19 250 HIS A N 1
ATOM 1825 C CA . HIS A 1 250 ? -4.235 -12.304 0.011 1.00 88.19 250 HIS A CA 1
ATOM 1826 C C . HIS A 1 250 ? -3.120 -11.838 -0.945 1.00 88.19 250 HIS A C 1
ATOM 1828 O O . HIS A 1 250 ? -3.235 -10.785 -1.568 1.00 88.19 250 HIS A O 1
ATOM 1834 N N . GLY A 1 251 ? -2.062 -12.639 -1.093 1.00 89.31 251 GLY A N 1
ATOM 1835 C CA . GLY A 1 251 ? -0.900 -12.304 -1.925 1.00 89.31 251 GLY A CA 1
ATOM 1836 C C . GLY A 1 251 ? 0.145 -11.410 -1.250 1.00 89.31 251 GLY A C 1
ATOM 1837 O O . GLY A 1 251 ? 1.080 -10.990 -1.922 1.00 89.31 251 GLY A O 1
ATOM 1838 N N . TYR A 1 252 ? 0.036 -11.147 0.057 1.00 93.19 252 TYR A N 1
ATOM 1839 C CA . TYR A 1 252 ? 0.974 -10.300 0.803 1.00 93.19 252 TYR A CA 1
ATOM 1840 C C . TYR A 1 252 ? 2.435 -10.772 0.713 1.00 93.19 252 TYR A C 1
ATOM 1842 O O . TYR A 1 252 ? 3.316 -9.972 0.415 1.00 93.19 252 TYR A O 1
ATOM 1850 N N . GLU A 1 253 ? 2.707 -12.072 0.873 1.00 94.50 253 GLU A N 1
ATOM 1851 C CA . GLU A 1 253 ? 4.062 -12.628 0.707 1.00 94.50 253 GLU A CA 1
ATOM 1852 C C . GLU A 1 253 ? 4.596 -12.415 -0.721 1.00 94.50 253 GLU A C 1
ATOM 1854 O O . GLU A 1 253 ? 5.740 -12.006 -0.922 1.00 94.50 253 GLU A O 1
ATOM 1859 N N . SER A 1 254 ? 3.746 -12.624 -1.732 1.00 93.81 254 SER A N 1
ATOM 1860 C CA . SER A 1 254 ? 4.104 -12.362 -3.129 1.00 93.81 254 SER A CA 1
ATOM 1861 C C . SER A 1 254 ? 4.355 -10.876 -3.387 1.00 93.81 254 SER A C 1
ATOM 1863 O O . SER A 1 254 ? 5.273 -10.548 -4.132 1.00 93.81 254 SER A O 1
ATOM 1865 N N . ALA A 1 255 ? 3.588 -9.980 -2.761 1.00 93.75 255 ALA A N 1
ATOM 1866 C CA . ALA A 1 255 ? 3.798 -8.537 -2.834 1.00 93.75 255 ALA A CA 1
ATOM 1867 C C . ALA A 1 255 ? 5.142 -8.138 -2.204 1.00 93.75 255 ALA A C 1
ATOM 1869 O O . ALA A 1 255 ? 5.883 -7.356 -2.795 1.00 93.75 255 ALA A O 1
ATOM 1870 N N . LEU A 1 256 ? 5.487 -8.727 -1.052 1.00 95.50 256 LEU A N 1
ATOM 1871 C CA . LEU A 1 256 ? 6.762 -8.491 -0.371 1.00 95.50 256 LEU A CA 1
ATOM 1872 C C . LEU A 1 256 ? 7.925 -8.931 -1.259 1.00 95.50 256 LEU A C 1
ATOM 1874 O O . LEU A 1 256 ? 8.872 -8.171 -1.468 1.00 95.50 256 LEU A O 1
ATOM 1878 N N . LYS A 1 257 ? 7.816 -10.124 -1.850 1.00 95.50 257 LYS A N 1
ATOM 1879 C CA . LYS A 1 257 ? 8.809 -10.628 -2.795 1.00 95.50 257 LYS A CA 1
ATOM 1880 C C . LYS A 1 257 ? 8.935 -9.735 -4.032 1.00 95.50 257 LYS A C 1
ATOM 1882 O O . LYS A 1 257 ? 10.046 -9.339 -4.361 1.00 95.50 257 LYS A O 1
ATOM 1887 N N . GLN A 1 258 ? 7.828 -9.392 -4.693 1.00 95.31 258 GLN A N 1
ATOM 1888 C CA . GLN A 1 258 ? 7.846 -8.537 -5.886 1.00 95.31 258 GLN A CA 1
ATOM 1889 C C . GLN A 1 258 ? 8.466 -7.168 -5.599 1.00 95.31 258 GLN A C 1
ATOM 1891 O O . GLN A 1 258 ? 9.307 -6.715 -6.368 1.00 95.31 258 GLN A O 1
ATOM 1896 N N . GLY A 1 259 ? 8.096 -6.531 -4.485 1.00 95.06 259 GLY A N 1
ATOM 1897 C CA . GLY A 1 259 ? 8.678 -5.253 -4.086 1.00 95.06 259 GLY A CA 1
ATOM 1898 C C . GLY A 1 259 ? 10.176 -5.350 -3.797 1.00 95.06 259 GLY A C 1
ATOM 1899 O O . GLY A 1 259 ? 10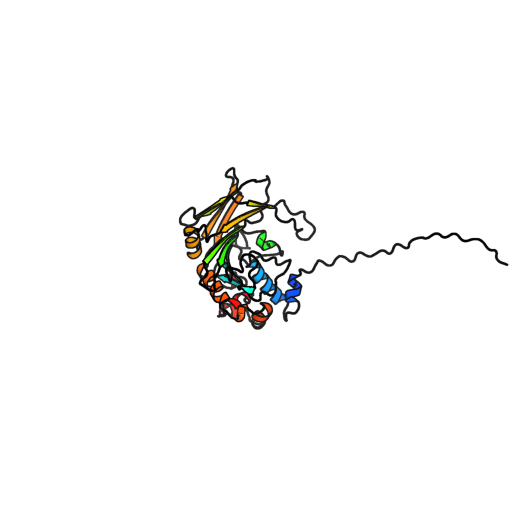.938 -4.496 -4.237 1.00 95.06 259 GLY A O 1
ATOM 1900 N N . THR A 1 260 ? 10.612 -6.422 -3.129 1.00 95.25 260 THR A N 1
ATOM 1901 C CA . THR A 1 260 ? 12.038 -6.679 -2.861 1.00 95.25 260 THR A CA 1
ATOM 1902 C C . THR A 1 260 ? 12.820 -6.894 -4.154 1.00 95.25 260 THR A C 1
ATOM 1904 O O . THR A 1 260 ? 13.861 -6.280 -4.364 1.00 95.25 260 THR A O 1
ATOM 1907 N N . ASP A 1 261 ? 12.296 -7.732 -5.046 1.00 95.62 261 ASP A N 1
ATOM 1908 C CA . ASP A 1 261 ? 12.909 -8.015 -6.341 1.00 95.62 261 ASP A CA 1
ATOM 1909 C C . ASP A 1 261 ? 12.957 -6.747 -7.221 1.00 95.62 261 ASP A C 1
ATOM 1911 O O . ASP A 1 261 ? 13.918 -6.553 -7.960 1.00 95.62 261 ASP A O 1
ATOM 1915 N N . ALA A 1 262 ? 11.961 -5.855 -7.118 1.00 95.81 262 ALA A N 1
ATOM 1916 C CA . ALA A 1 262 ? 11.949 -4.579 -7.832 1.00 95.81 262 ALA A CA 1
ATOM 1917 C C . ALA A 1 262 ? 13.072 -3.637 -7.372 1.00 95.81 262 ALA A C 1
ATOM 1919 O O . ALA A 1 262 ? 13.638 -2.932 -8.202 1.00 95.81 262 ALA A O 1
ATOM 1920 N N . LEU A 1 263 ? 13.429 -3.638 -6.081 1.00 94.06 263 LEU A N 1
ATOM 1921 C CA . LEU A 1 263 ? 14.549 -2.839 -5.565 1.00 94.06 263 LEU A CA 1
ATOM 1922 C C . LEU A 1 263 ? 15.908 -3.290 -6.126 1.00 94.06 263 LEU A C 1
ATOM 1924 O O . LEU A 1 263 ? 16.829 -2.482 -6.207 1.00 94.06 263 LEU A O 1
ATOM 1928 N N . ALA A 1 264 ? 16.031 -4.560 -6.523 1.00 92.38 264 ALA A N 1
ATOM 1929 C CA . ALA A 1 264 ? 17.234 -5.111 -7.149 1.00 92.38 264 ALA A CA 1
ATOM 1930 C C . ALA A 1 264 ? 17.239 -4.989 -8.687 1.00 92.38 264 ALA A C 1
ATOM 1932 O O . ALA A 1 264 ? 18.234 -5.326 -9.331 1.00 92.38 264 ALA A O 1
ATOM 1933 N N . ASP A 1 265 ? 16.136 -4.541 -9.288 1.00 95.12 265 ASP A N 1
ATOM 1934 C CA . ASP A 1 265 ? 15.974 -4.462 -10.736 1.00 95.12 265 ASP A CA 1
ATOM 1935 C C . ASP A 1 265 ? 16.567 -3.151 -11.284 1.00 95.12 265 ASP A C 1
ATOM 1937 O O . ASP A 1 265 ? 16.105 -2.073 -10.908 1.00 95.12 265 ASP A O 1
ATOM 1941 N N . PRO A 1 266 ? 17.539 -3.191 -12.216 1.00 94.31 266 PRO A N 1
ATOM 1942 C CA . PRO A 1 266 ? 18.143 -1.979 -12.771 1.00 94.31 266 PRO A CA 1
ATOM 1943 C C . PRO A 1 266 ? 17.150 -1.064 -13.511 1.00 94.31 266 PRO A C 1
ATOM 1945 O O . PRO A 1 266 ? 17.420 0.129 -13.660 1.00 94.31 266 PRO A O 1
ATOM 1948 N N . GLU A 1 267 ? 16.002 -1.577 -13.964 1.00 95.00 267 GLU A N 1
ATOM 1949 C CA . GLU A 1 267 ? 14.956 -0.765 -14.600 1.00 95.00 267 GLU A CA 1
ATOM 1950 C C . GLU A 1 267 ? 14.292 0.216 -13.618 1.00 95.00 267 GLU A C 1
ATOM 1952 O O . GLU A 1 267 ? 13.719 1.216 -14.058 1.00 95.00 267 GLU A O 1
ATOM 1957 N N . ILE A 1 268 ? 14.384 -0.015 -12.297 1.00 94.88 268 ILE A N 1
ATOM 1958 C CA . ILE A 1 268 ? 13.776 0.872 -11.293 1.00 94.88 268 ILE A CA 1
ATOM 1959 C C . ILE A 1 268 ? 14.372 2.283 -11.332 1.00 94.88 268 ILE A C 1
ATOM 1961 O O . ILE A 1 268 ? 13.670 3.246 -11.041 1.00 94.88 268 ILE A O 1
ATOM 1965 N N . ALA A 1 269 ? 15.637 2.427 -11.741 1.00 94.00 269 ALA A N 1
ATOM 1966 C CA . ALA A 1 269 ? 16.322 3.715 -11.819 1.00 94.00 269 ALA A CA 1
ATOM 1967 C C . ALA A 1 269 ? 15.796 4.614 -12.952 1.00 94.00 269 ALA A C 1
ATOM 1969 O O . ALA A 1 269 ? 16.031 5.823 -12.934 1.00 94.00 269 ALA A O 1
ATOM 1970 N N . ARG A 1 270 ? 15.089 4.050 -13.939 1.00 93.94 270 ARG A N 1
ATOM 1971 C CA . ARG A 1 270 ? 14.557 4.809 -15.076 1.00 93.94 270 ARG A CA 1
ATOM 1972 C C . ARG A 1 270 ? 13.196 5.429 -14.749 1.00 93.94 270 ARG A C 1
ATOM 1974 O O . ARG A 1 270 ? 12.392 4.794 -14.059 1.00 93.94 270 ARG A O 1
ATOM 1981 N N . PRO A 1 271 ? 12.884 6.620 -15.292 1.00 92.12 271 PRO A N 1
ATOM 1982 C CA . PRO A 1 271 ? 11.543 7.189 -15.223 1.00 92.12 271 PRO A CA 1
ATOM 1983 C C . PRO A 1 271 ? 10.468 6.214 -15.717 1.00 92.12 271 PRO A C 1
ATOM 1985 O O . PRO A 1 271 ? 10.671 5.473 -16.684 1.00 92.12 271 PRO A O 1
ATOM 1988 N N . ILE A 1 272 ? 9.284 6.259 -15.103 1.00 90.56 272 ILE A N 1
ATOM 1989 C CA . ILE A 1 272 ? 8.177 5.342 -15.432 1.00 90.56 272 ILE A CA 1
ATOM 1990 C C . ILE A 1 272 ? 7.760 5.473 -16.897 1.00 90.56 272 ILE A C 1
ATOM 1992 O O . ILE A 1 272 ? 7.537 4.479 -17.583 1.00 90.56 272 ILE A O 1
ATOM 1996 N N . ILE A 1 273 ? 7.684 6.708 -17.389 1.00 89.75 273 ILE A N 1
ATOM 1997 C CA . ILE A 1 273 ? 7.300 6.993 -18.774 1.00 89.75 273 ILE A CA 1
ATOM 1998 C C . ILE A 1 273 ? 8.293 6.349 -19.748 1.00 89.75 273 ILE A C 1
ATOM 2000 O O . ILE A 1 273 ? 7.873 5.750 -20.732 1.00 89.75 273 ILE A O 1
ATOM 2004 N N . GLU A 1 274 ? 9.594 6.408 -19.448 1.00 91.19 274 GLU A N 1
ATOM 2005 C CA . GLU A 1 274 ? 10.637 5.802 -20.279 1.00 91.19 274 GLU A CA 1
ATOM 2006 C C . GLU A 1 274 ? 10.548 4.270 -20.257 1.00 91.19 274 GLU A C 1
ATOM 2008 O O . GLU A 1 274 ? 10.466 3.639 -21.312 1.00 91.19 274 GLU A O 1
ATOM 2013 N N . ARG A 1 275 ? 10.490 3.654 -19.067 1.00 91.50 275 ARG A N 1
ATOM 2014 C CA . ARG A 1 275 ? 10.446 2.184 -18.950 1.00 91.50 275 ARG A CA 1
ATOM 2015 C C . ARG A 1 275 ? 9.166 1.574 -19.528 1.00 91.50 275 ARG A C 1
ATOM 2017 O O . ARG A 1 275 ? 9.203 0.437 -20.007 1.00 91.50 275 ARG A O 1
ATOM 2024 N N . CYS A 1 276 ? 8.053 2.315 -19.489 1.00 90.44 276 CYS A N 1
ATOM 2025 C CA . CYS A 1 276 ? 6.756 1.861 -19.986 1.00 90.44 276 CYS A CA 1
ATOM 2026 C C . CYS A 1 276 ? 6.506 2.190 -21.464 1.00 90.44 276 CYS A C 1
ATOM 2028 O O . CYS A 1 276 ? 5.611 1.587 -22.055 1.00 90.44 276 CYS A O 1
ATOM 2030 N N . ALA A 1 277 ? 7.300 3.069 -22.089 1.00 87.75 277 ALA A N 1
ATOM 2031 C CA . ALA A 1 277 ? 7.133 3.447 -23.495 1.00 87.75 277 ALA A CA 1
ATOM 2032 C C . ALA A 1 277 ? 7.133 2.231 -24.437 1.00 87.75 277 ALA A C 1
ATOM 2034 O O . ALA A 1 277 ? 6.287 2.126 -25.321 1.00 87.75 277 ALA A O 1
ATOM 2035 N N . ARG A 1 278 ? 8.011 1.249 -24.188 1.00 86.88 278 ARG A N 1
ATOM 2036 C CA . ARG A 1 278 ? 8.099 0.016 -24.994 1.00 86.88 278 ARG A CA 1
ATOM 2037 C C . ARG A 1 278 ? 6.858 -0.878 -24.938 1.00 86.88 278 ARG A C 1
ATOM 2039 O O . ARG A 1 278 ? 6.739 -1.760 -25.776 1.00 86.88 278 ARG A O 1
ATOM 2046 N N . PHE A 1 279 ? 5.966 -0.676 -23.969 1.00 88.00 279 PHE A N 1
ATOM 2047 C CA . PHE A 1 279 ? 4.730 -1.448 -23.847 1.00 88.00 279 PHE A CA 1
ATOM 2048 C C . PHE A 1 279 ? 3.486 -0.662 -24.278 1.00 88.00 279 PHE A C 1
ATOM 2050 O O . PHE A 1 279 ? 2.372 -1.168 -24.165 1.00 88.00 279 PHE A O 1
ATOM 2057 N N . ALA A 1 280 ? 3.653 0.571 -24.767 1.00 80.75 280 ALA A N 1
ATOM 2058 C CA . ALA A 1 280 ? 2.538 1.455 -25.091 1.00 80.75 280 ALA A CA 1
ATOM 2059 C C . ALA A 1 280 ? 1.630 0.921 -26.214 1.00 80.75 280 ALA A C 1
ATOM 2061 O O . ALA A 1 280 ? 0.460 1.295 -26.291 1.00 80.75 280 ALA A O 1
ATOM 2062 N N . SER A 1 281 ? 2.167 0.055 -27.075 1.00 83.31 281 SER A N 1
ATOM 2063 C CA . SER A 1 281 ? 1.467 -0.580 -28.195 1.00 83.31 281 SER A CA 1
ATOM 2064 C C . SER A 1 281 ? 1.056 -2.031 -27.929 1.00 83.31 281 SER A C 1
ATOM 2066 O O . SER A 1 281 ? 0.431 -2.646 -28.794 1.00 83.31 281 SER A O 1
ATOM 2068 N N . GLU A 1 282 ? 1.400 -2.593 -26.768 1.00 87.88 282 GLU A N 1
ATOM 2069 C CA . GLU A 1 282 ? 1.123 -3.997 -26.472 1.00 87.88 282 GLU A CA 1
ATOM 2070 C C . GLU A 1 282 ? -0.364 -4.211 -26.140 1.00 87.88 282 GLU A C 1
ATOM 2072 O O . GLU A 1 282 ? -0.934 -3.469 -25.334 1.00 87.88 282 GLU A O 1
ATOM 2077 N N . PRO A 1 283 ? -1.024 -5.226 -26.727 1.00 84.69 283 PRO A N 1
ATOM 2078 C CA . PRO A 1 283 ? -2.434 -5.496 -26.468 1.00 84.69 283 PRO A CA 1
ATOM 2079 C C . PRO A 1 283 ? -2.653 -6.122 -25.082 1.00 84.69 283 PRO A C 1
ATOM 2081 O O . PRO A 1 283 ? -1.771 -6.770 -24.526 1.00 84.69 283 PRO A O 1
ATOM 2084 N N . ASP A 1 284 ? -3.881 -6.073 -24.560 1.00 81.12 284 ASP A N 1
ATOM 2085 C CA . ASP A 1 284 ? -4.238 -6.725 -23.284 1.00 81.12 284 ASP A CA 1
ATOM 2086 C C . ASP A 1 284 ? -3.864 -8.218 -23.228 1.00 81.12 284 ASP A C 1
ATOM 2088 O O . ASP A 1 284 ? -3.570 -8.762 -22.162 1.00 81.12 284 ASP A O 1
ATOM 2092 N N . THR A 1 285 ? -3.871 -8.909 -24.373 1.00 85.25 285 THR A N 1
ATOM 2093 C CA . THR A 1 285 ? -3.476 -10.321 -24.475 1.00 85.25 285 THR A CA 1
ATOM 2094 C C . THR A 1 285 ? -1.996 -10.550 -24.204 1.00 85.25 285 THR A C 1
ATOM 2096 O O . THR A 1 285 ? -1.662 -11.611 -23.682 1.00 85.25 285 THR A O 1
ATOM 2099 N N . PHE A 1 286 ? -1.129 -9.582 -24.519 1.00 89.50 286 PHE A N 1
ATOM 2100 C CA . PHE A 1 286 ? 0.283 -9.632 -24.140 1.00 89.50 286 PHE A CA 1
ATOM 2101 C C . PHE A 1 286 ? 0.389 -9.678 -22.617 1.00 89.50 286 PHE A C 1
ATOM 2103 O O . PHE A 1 286 ? 0.951 -10.616 -22.058 1.00 89.50 286 PHE A O 1
ATOM 2110 N N . TRP A 1 287 ? -0.268 -8.740 -21.935 1.00 84.56 287 TRP A N 1
ATOM 2111 C CA . TRP A 1 287 ? -0.190 -8.609 -20.483 1.00 84.56 287 TRP A CA 1
ATOM 2112 C C . TRP A 1 287 ? -0.735 -9.818 -19.712 1.00 84.56 287 TRP A C 1
ATOM 2114 O O . TRP A 1 287 ? -0.294 -10.086 -18.596 1.00 84.56 287 TRP A O 1
ATOM 2124 N N . LYS A 1 288 ? -1.651 -10.604 -20.288 1.00 81.19 288 LYS A N 1
ATOM 2125 C CA . LYS A 1 288 ? -2.139 -11.854 -19.669 1.00 81.19 288 LYS A CA 1
ATOM 2126 C C . LYS A 1 288 ? -1.062 -12.924 -19.498 1.00 81.19 288 LYS A C 1
ATOM 2128 O O . LYS A 1 288 ? -1.210 -13.780 -18.634 1.00 81.19 288 LYS A O 1
ATOM 2133 N N . VAL A 1 289 ? -0.016 -12.894 -20.321 1.00 83.56 289 VAL A N 1
ATOM 2134 C CA . VAL A 1 289 ? 1.058 -13.902 -20.328 1.00 83.56 289 VAL A CA 1
ATOM 2135 C C . VAL A 1 289 ? 2.451 -13.287 -20.190 1.00 83.56 289 VAL A C 1
ATOM 2137 O O . VAL A 1 289 ? 3.445 -14.012 -20.188 1.00 83.56 289 VAL A O 1
ATOM 2140 N N . ALA A 1 290 ? 2.537 -11.959 -20.096 1.00 83.50 290 ALA A N 1
ATOM 2141 C CA . ALA A 1 290 ? 3.791 -11.235 -20.030 1.00 83.50 290 ALA A CA 1
ATOM 2142 C C . ALA A 1 290 ? 4.551 -11.595 -18.750 1.00 83.50 290 ALA A C 1
ATOM 2144 O O . ALA A 1 290 ? 4.083 -11.367 -17.636 1.00 83.50 290 ALA A O 1
ATOM 2145 N N . ASN A 1 291 ? 5.758 -12.127 -18.926 1.00 85.44 291 ASN A N 1
ATOM 2146 C CA . ASN A 1 291 ? 6.705 -12.343 -17.844 1.00 85.44 291 ASN A CA 1
ATOM 2147 C C . ASN A 1 291 ? 7.667 -11.153 -17.787 1.00 85.44 291 ASN A C 1
ATOM 2149 O O . ASN A 1 291 ? 8.769 -11.204 -18.335 1.00 85.44 291 ASN A O 1
ATOM 2153 N N . VAL A 1 292 ? 7.202 -10.051 -17.200 1.00 90.69 292 VAL A N 1
ATOM 2154 C CA . VAL A 1 292 ? 8.020 -8.853 -16.981 1.00 90.69 292 VAL A CA 1
ATOM 2155 C C . VAL A 1 292 ? 8.618 -8.865 -15.582 1.00 90.69 292 VAL A C 1
ATOM 2157 O O . VAL A 1 292 ? 8.088 -9.488 -14.661 1.00 90.69 292 VAL A O 1
ATOM 2160 N N . THR A 1 293 ? 9.730 -8.159 -15.414 1.00 93.56 293 THR A N 1
ATOM 2161 C CA . THR A 1 293 ? 10.349 -8.007 -14.102 1.00 93.56 293 THR A CA 1
ATOM 2162 C C . THR A 1 293 ? 9.472 -7.157 -13.171 1.00 93.56 293 THR A C 1
ATOM 2164 O O . THR A 1 293 ? 8.656 -6.353 -13.643 1.00 93.56 293 THR A O 1
ATOM 2167 N N . PRO A 1 294 ? 9.618 -7.288 -11.841 1.00 93.31 294 PRO A N 1
ATOM 2168 C CA . PRO A 1 294 ? 8.775 -6.562 -10.898 1.00 93.31 294 PRO A CA 1
ATOM 2169 C C . PRO A 1 294 ? 8.795 -5.033 -11.042 1.00 93.31 294 PRO A C 1
ATOM 2171 O O . PRO A 1 294 ? 7.742 -4.415 -10.888 1.00 93.31 294 PRO A O 1
ATOM 2174 N N . ALA A 1 295 ? 9.917 -4.409 -11.431 1.00 94.44 295 ALA A N 1
ATOM 2175 C CA . ALA A 1 295 ? 9.952 -2.958 -11.662 1.00 94.44 295 ALA A CA 1
ATOM 2176 C C . ALA A 1 295 ? 9.102 -2.502 -12.866 1.00 94.44 295 ALA A C 1
ATOM 2178 O O . ALA A 1 295 ? 8.728 -1.331 -12.956 1.00 94.44 295 ALA A O 1
ATOM 2179 N N . LEU A 1 296 ? 8.754 -3.421 -13.773 1.00 93.75 296 LEU A N 1
ATOM 2180 C CA . LEU A 1 296 ? 7.951 -3.156 -14.968 1.00 93.75 296 LEU A CA 1
ATOM 2181 C C . LEU A 1 296 ? 6.462 -3.480 -14.783 1.00 93.75 296 LEU A C 1
ATOM 2183 O O . LEU A 1 296 ? 5.664 -3.135 -15.652 1.00 93.75 296 LEU A O 1
ATOM 2187 N N . LEU A 1 297 ? 6.047 -4.072 -13.655 1.00 90.25 297 LEU A N 1
ATOM 2188 C CA . LEU A 1 297 ? 4.634 -4.394 -13.383 1.00 90.25 297 LEU A CA 1
ATOM 2189 C C . LEU A 1 297 ? 3.722 -3.157 -13.338 1.00 90.25 297 LEU A C 1
ATOM 2191 O O . LEU A 1 297 ? 2.518 -3.251 -13.573 1.00 90.25 297 LEU A O 1
ATOM 2195 N N . VAL A 1 298 ? 4.292 -1.981 -13.080 1.00 88.44 298 VAL A N 1
ATOM 2196 C CA . VAL A 1 298 ? 3.596 -0.690 -13.167 1.00 88.44 298 VAL A CA 1
ATOM 2197 C C . VAL A 1 298 ? 3.144 -0.337 -14.592 1.00 88.44 298 VAL A C 1
ATOM 2199 O O . VAL A 1 298 ? 2.222 0.458 -14.753 1.00 88.44 298 VAL A O 1
ATOM 2202 N N . CYS A 1 299 ? 3.778 -0.925 -15.610 1.00 89.62 299 CYS A N 1
ATOM 2203 C CA . CYS A 1 299 ? 3.506 -0.657 -17.016 1.00 89.62 299 CYS A CA 1
ATOM 2204 C C . CYS A 1 299 ? 2.320 -1.458 -17.547 1.00 89.62 299 CYS A C 1
ATOM 2206 O O . CYS A 1 299 ? 1.900 -1.207 -18.669 1.00 89.62 299 CYS A O 1
ATOM 2208 N N . ASP A 1 300 ? 1.784 -2.405 -16.771 1.00 84.12 300 ASP A N 1
ATOM 2209 C CA . ASP A 1 300 ? 0.539 -3.084 -17.108 1.00 84.12 300 ASP A CA 1
ATOM 2210 C C . ASP A 1 300 ? -0.632 -2.108 -16.890 1.00 84.12 300 ASP A C 1
ATOM 2212 O O . ASP A 1 300 ? -0.961 -1.811 -15.733 1.00 84.12 300 ASP A O 1
ATOM 2216 N N . PRO A 1 301 ? -1.275 -1.594 -17.959 1.00 71.69 301 PRO A N 1
ATOM 2217 C CA . PRO A 1 301 ? -2.347 -0.610 -17.834 1.00 71.69 301 PRO A CA 1
ATOM 2218 C C . PRO A 1 301 ? -3.627 -1.227 -17.271 1.00 71.69 301 PRO A C 1
ATOM 2220 O O . PRO A 1 301 ? -4.534 -0.498 -16.859 1.00 71.69 301 PRO A O 1
ATOM 2223 N N . ARG A 1 302 ? -3.736 -2.561 -17.260 1.00 72.44 302 ARG A N 1
ATOM 2224 C CA . ARG A 1 302 ? -4.971 -3.242 -16.892 1.00 72.44 302 ARG A CA 1
ATOM 2225 C C . ARG A 1 302 ? -5.301 -2.998 -15.420 1.00 72.44 302 ARG A C 1
ATOM 2227 O O . ARG A 1 302 ? -4.393 -3.016 -14.584 1.00 72.44 302 ARG A O 1
ATOM 2234 N N . PRO A 1 303 ? -6.584 -2.849 -15.065 1.00 60.19 303 PRO A N 1
ATOM 2235 C CA . PRO A 1 303 ? -7.014 -2.903 -13.679 1.00 60.19 303 PRO A CA 1
ATOM 2236 C C . PRO A 1 303 ? -6.764 -4.307 -13.084 1.00 60.19 303 PRO A C 1
ATOM 2238 O O . PRO A 1 303 ? -6.692 -5.289 -13.828 1.00 60.19 303 PRO A O 1
ATOM 2241 N N . PRO A 1 304 ? -6.681 -4.448 -11.751 1.00 55.06 304 PRO A N 1
ATOM 2242 C CA . PRO A 1 304 ? -6.350 -5.689 -11.064 1.00 55.06 304 PRO A CA 1
ATOM 2243 C C . PRO A 1 304 ? -7.309 -6.834 -11.388 1.00 55.06 304 PRO A C 1
ATOM 2245 O O . PRO A 1 304 ? -6.882 -7.984 -11.385 1.00 55.06 304 PRO A O 1
ATOM 2248 N N . GLU A 1 305 ? -8.583 -6.555 -11.698 1.00 51.84 305 GLU A N 1
ATOM 2249 C CA . GLU A 1 305 ? -9.526 -7.599 -12.133 1.00 51.84 305 GLU A CA 1
ATOM 2250 C C . GLU A 1 305 ? -9.111 -8.285 -13.432 1.00 51.84 305 GLU A C 1
ATOM 2252 O O . GLU A 1 305 ? -9.374 -9.470 -13.605 1.00 51.84 305 GLU A O 1
ATOM 2257 N N . LEU A 1 306 ? -8.482 -7.539 -14.343 1.00 59.72 306 LEU A N 1
ATOM 2258 C CA . LEU A 1 306 ? -8.069 -8.028 -15.656 1.00 59.72 306 LEU A CA 1
ATOM 2259 C C . LEU A 1 306 ? -6.659 -8.635 -15.643 1.00 59.72 306 LEU A C 1
ATOM 2261 O O . LEU A 1 306 ? -6.215 -9.140 -16.676 1.00 59.72 306 LEU A O 1
ATOM 2265 N N . ARG A 1 307 ? -5.966 -8.590 -14.493 1.00 63.59 307 ARG A N 1
ATOM 2266 C CA . ARG A 1 307 ? -4.660 -9.230 -14.251 1.00 63.59 307 ARG A CA 1
ATOM 2267 C C . ARG A 1 307 ? -4.771 -10.647 -13.673 1.00 63.59 307 ARG A C 1
ATOM 2269 O O . ARG A 1 307 ? -3.747 -11.310 -13.553 1.00 63.59 307 ARG A O 1
ATOM 2276 N N . ARG A 1 308 ? -5.977 -11.075 -13.282 1.00 52.69 308 ARG A N 1
ATOM 2277 C CA . ARG A 1 308 ? -6.267 -12.407 -12.724 1.00 52.69 308 ARG A CA 1
ATOM 2278 C C . ARG A 1 308 ? -6.533 -13.446 -13.804 1.00 52.69 308 ARG A C 1
ATOM 2280 O O . ARG A 1 308 ? -7.080 -13.068 -14.865 1.00 52.69 308 ARG A O 1
#

pLDDT: mean 75.56, std 20.17, range [28.2, 97.12]

Foldseek 3Di:
DDDDDDDDDDDDDDPPPPPPDPPDPPDQVQLVLQVPFPDSVLVLLLLLLLQLLDPPHQSRHHSPLLQQKFWADFPQKIKIKGALVGDDPPQNQQTIKMKIKWKWFPWDPDPPTDGQGSSNDDPDRCPSQAAIWMWMWMWTQGVNHQTDTFKIKIKGHWFQDPDDAPWKKKFKAWPVGTQDIDIWDKDFDDQDDPVPPDGDGRTIMTMDMDTCVVPNRVSVVVCLLVQTWMWMFMATPVRHTRDITITTSHRVVVNSVLNSQLNVDPCSNGGLSVLLSVCPPPDLVCLQPPPDRSRCNSSNSDGPVSND

Nearest PDB structures (foldseek):
  7st8-assembly1_L  TM=2.706E-01  e=2.433E-01  Mus musculus
  7jix-assembly1_L-2  TM=2.801E-01  e=1.445E+00  Mus musculus
  4urt-assembly1_B  TM=2.401E-01  e=5.199E+00  Homo sapiens

Sequence (308 aa):
MRALIGLAVIVLSASSLAACEPEMPAISDSVKVVEKAENPALAQAFMRQHCLRSPACDPTTDYGQGAGQASGVAGSAAWFAETQDVVKEGGADYGAALTLSAYGTRGQGGPAGRPLTIDELPDTFNGPKAKRATLAIEYRTPGGAAPEAYGLQFISPYITMTTPLDEAKLEIKGKAGLLYEAEVGAMPVKKEPVNGRVKPPEAVTFFISRNLRDEPLPQLMAALNAGETLSVKLLAANGDLLLVDALYAHGYESALKQGTDALADPEIARPIIERCARFASEPDTFWKVANVTPALLVCDPRPPELRR

Solvent-accessible surface area (backbone atoms only — not comparable to full-atom values): 17327 Å² total; per-residue (Å²): 143,81,83,91,83,81,93,77,92,76,89,76,82,78,78,76,78,75,74,78,69,77,77,69,77,78,74,42,54,29,53,67,72,24,65,81,45,99,50,36,72,60,41,45,51,34,47,46,58,46,30,74,43,35,94,83,53,45,62,52,65,47,59,70,60,39,46,30,35,31,28,47,73,23,85,53,11,29,14,24,23,32,33,41,93,63,40,55,92,93,40,43,92,37,23,27,41,35,36,41,35,25,44,31,37,69,77,69,43,56,105,78,59,43,69,55,56,90,66,77,57,63,101,45,72,66,43,72,69,46,65,33,35,34,44,34,40,32,25,28,14,53,92,76,46,76,74,39,66,40,36,39,38,39,38,38,26,58,41,74,60,94,62,94,72,93,51,31,35,40,40,35,29,45,94,93,39,84,48,47,74,45,77,31,51,76,40,77,54,80,81,60,56,65,87,80,77,45,86,60,76,70,27,32,30,41,36,45,75,45,56,29,69,89,55,65,53,68,66,42,53,49,40,36,54,70,28,37,64,29,43,37,36,33,26,38,78,88,64,49,79,77,43,74,40,46,29,34,18,32,36,31,50,56,20,54,49,38,35,54,52,17,74,72,34,80,66,14,64,41,34,47,64,66,70,30,54,85,50,74,82,60,54,74,73,50,65,73,72,58,87,68,59,49,35,50,49,40,54,55,81,64,49,70,80,71,72,106